Protein AF-A0A2T4S6Z0-F1 (afdb_monomer)

Mean predicted aligned error: 13.11 Å

Sequence (294 aa):
INARATKEEFNTSKKTLSNVISDLSINTTTGLTLSYDENGNLQSHTVGPDGIMLKGDRVNINVNKDFQVLAGNVNNKVGKDEIINRLNLSPEGLDINVNNLGIRGGDTTNYLSIKNQEILSRGTFTRTWGGVTDTPTATVGIKDGYILSRNQKTGYSLYMTEKGLSTMMSGGVGSEQAGALEFHYDLMNDNSRGVRLSSTYGVVFLHAENSRIYTRSRLTTNIETWEASVYIRPQVYSRPGVNEFSFYLKDNDNAKDTDGTLLFGEIYNEAGQAGSGIRFRKAGMPGQTEGEYE

Structure (mmCIF, N/CA/C/O backbone):
data_AF-A0A2T4S6Z0-F1
#
_entry.id   AF-A0A2T4S6Z0-F1
#
loop_
_atom_site.group_PDB
_atom_site.id
_atom_site.type_symbol
_atom_site.label_atom_id
_atom_site.label_alt_id
_atom_site.label_comp_id
_atom_site.label_asym_id
_atom_site.label_entity_id
_atom_site.label_seq_id
_atom_site.pdbx_PDB_ins_code
_atom_site.Cartn_x
_atom_site.Cartn_y
_atom_site.Cartn_z
_atom_site.occupancy
_atom_site.B_iso_or_equiv
_atom_site.auth_seq_id
_atom_site.auth_comp_id
_atom_site.auth_asym_id
_atom_site.auth_atom_id
_atom_site.pdbx_PDB_model_num
ATOM 1 N N . ILE A 1 1 ? -36.450 23.550 84.104 1.00 45.62 1 ILE A N 1
ATOM 2 C CA . ILE A 1 1 ? -37.592 22.741 83.616 1.00 45.62 1 ILE A CA 1
ATOM 3 C C . ILE A 1 1 ? -37.147 21.284 83.654 1.00 45.62 1 ILE A C 1
ATOM 5 O O . ILE A 1 1 ? -36.361 20.887 82.810 1.00 45.62 1 ILE A O 1
ATOM 9 N N . ASN A 1 2 ? -37.544 20.527 84.681 1.00 48.12 2 ASN A N 1
ATOM 10 C CA . ASN A 1 2 ? -37.337 19.076 84.728 1.00 48.12 2 ASN A CA 1
ATOM 11 C C . ASN A 1 2 ? -38.629 18.429 84.231 1.00 48.12 2 ASN A C 1
ATOM 13 O O . ASN A 1 2 ? -39.547 18.210 85.018 1.00 48.12 2 ASN A O 1
ATOM 17 N N . ALA A 1 3 ? -38.725 18.180 82.927 1.00 53.47 3 ALA A N 1
ATOM 18 C CA . ALA A 1 3 ? -39.791 17.342 82.397 1.00 53.47 3 ALA A CA 1
ATOM 19 C C . ALA A 1 3 ? -39.473 15.892 82.789 1.00 53.47 3 ALA A C 1
ATOM 21 O O . ALA A 1 3 ? -38.626 15.243 82.181 1.00 53.47 3 ALA A O 1
ATOM 22 N N . ARG A 1 4 ? -40.087 15.403 83.871 1.00 64.19 4 ARG A N 1
ATOM 23 C CA . ARG A 1 4 ? -40.063 13.980 84.218 1.00 64.19 4 ARG A CA 1
ATOM 24 C C . ARG A 1 4 ? -41.198 13.314 83.452 1.00 64.19 4 ARG A C 1
ATOM 26 O O . ARG A 1 4 ? -42.344 13.432 83.866 1.00 64.19 4 ARG A O 1
ATOM 33 N N . ALA A 1 5 ? -40.877 12.660 82.340 1.00 70.62 5 ALA A N 1
ATOM 34 C CA . ALA A 1 5 ? -41.819 11.755 81.694 1.00 70.62 5 ALA A CA 1
ATOM 35 C C . ALA A 1 5 ? -42.149 10.612 82.661 1.00 70.62 5 ALA A C 1
ATOM 37 O O . ALA A 1 5 ? -41.259 10.081 83.338 1.00 70.62 5 ALA A O 1
ATOM 38 N N . THR A 1 6 ? -43.419 10.232 82.740 1.00 81.50 6 THR A N 1
ATOM 39 C CA . THR A 1 6 ? -43.809 9.004 83.431 1.00 81.50 6 THR A CA 1
ATOM 40 C C . THR A 1 6 ? -43.205 7.799 82.703 1.00 81.50 6 THR A C 1
ATOM 42 O O . THR A 1 6 ? -42.919 7.841 81.503 1.00 81.50 6 THR A O 1
ATOM 45 N N . LYS A 1 7 ? -42.989 6.691 83.422 1.00 81.44 7 LYS A N 1
ATOM 46 C CA . LYS A 1 7 ? -42.476 5.443 82.825 1.00 81.44 7 LYS A CA 1
ATOM 47 C C . LYS A 1 7 ? -43.354 4.973 81.655 1.00 81.44 7 LYS A C 1
ATOM 49 O O . LYS A 1 7 ? -42.841 4.419 80.689 1.00 81.44 7 LYS A O 1
ATOM 54 N N . GLU A 1 8 ? -44.654 5.231 81.739 1.00 81.88 8 GLU A N 1
ATOM 55 C CA . GLU A 1 8 ? -45.643 4.913 80.712 1.00 81.88 8 GLU A CA 1
ATOM 56 C C . GLU A 1 8 ? -45.473 5.766 79.448 1.00 81.88 8 GLU A C 1
ATOM 58 O O . GLU A 1 8 ? -45.364 5.220 78.350 1.00 81.88 8 GLU A O 1
ATOM 63 N N . GLU A 1 9 ? -45.344 7.089 79.585 1.00 83.44 9 GLU A N 1
ATOM 64 C CA . GLU A 1 9 ? -45.072 7.996 78.457 1.00 83.44 9 GLU A CA 1
ATOM 65 C C . GLU A 1 9 ? -43.721 7.689 77.791 1.00 83.44 9 GLU A C 1
ATOM 67 O O . GLU A 1 9 ? -43.587 7.725 76.563 1.00 83.44 9 GLU A O 1
ATOM 72 N N . PHE A 1 10 ? -42.720 7.326 78.597 1.00 85.56 10 PHE A N 1
ATOM 73 C CA . PHE A 1 10 ? -41.401 6.926 78.116 1.00 85.56 10 PHE A CA 1
ATOM 74 C C . PHE A 1 10 ? -41.440 5.607 77.328 1.00 85.56 10 PHE A C 1
ATOM 76 O O . PHE A 1 10 ? -40.897 5.535 76.224 1.00 85.56 10 PHE A O 1
ATOM 83 N N . ASN A 1 11 ? -42.120 4.580 77.848 1.00 85.06 11 ASN A N 1
ATOM 84 C CA . ASN A 1 11 ? -42.280 3.295 77.162 1.00 85.06 11 ASN A CA 1
ATOM 85 C C . ASN A 1 11 ? -43.120 3.434 75.883 1.00 85.06 11 ASN A C 1
ATOM 87 O O . ASN A 1 11 ? -42.787 2.846 74.856 1.00 85.06 11 ASN A O 1
ATOM 91 N N . THR A 1 12 ? -44.159 4.270 75.911 1.00 87.25 12 THR A N 1
ATOM 92 C CA . THR A 1 12 ? -44.977 4.574 74.728 1.00 87.25 12 THR A CA 1
ATOM 93 C C . THR A 1 12 ? -44.130 5.222 73.632 1.00 87.25 12 THR A C 1
ATOM 95 O O . THR A 1 12 ? -44.161 4.787 72.483 1.00 87.25 12 THR A O 1
ATOM 98 N N . SER A 1 13 ? -43.290 6.198 73.990 1.00 88.88 13 SER A N 1
ATOM 99 C CA . SER A 1 13 ? -42.384 6.863 73.043 1.00 88.88 13 SER A CA 1
ATOM 100 C C . SER A 1 13 ? -41.354 5.900 72.438 1.00 88.88 13 SER A C 1
ATOM 102 O O . SER A 1 13 ? -41.105 5.934 71.231 1.00 88.88 13 SER A O 1
ATOM 104 N N . LYS A 1 14 ? -40.790 4.992 73.247 1.00 90.25 14 LYS A N 1
ATOM 105 C CA . LYS A 1 14 ? -39.881 3.933 72.774 1.00 90.25 14 LYS A CA 1
ATOM 106 C C . LYS A 1 14 ? -40.549 2.980 71.793 1.00 90.25 14 LYS A C 1
ATOM 108 O O . LYS A 1 14 ? -39.949 2.619 70.779 1.00 90.25 14 LYS A O 1
ATOM 113 N N . LYS A 1 15 ? -41.785 2.581 72.085 1.00 89.62 15 LYS A N 1
ATOM 114 C CA . LYS A 1 15 ? -42.571 1.701 71.222 1.00 89.62 15 LYS A CA 1
ATOM 115 C C . LYS A 1 15 ? -42.838 2.356 69.869 1.00 89.62 15 LYS A C 1
ATOM 117 O O . LYS A 1 15 ? -42.616 1.728 68.839 1.00 89.62 15 LYS A O 1
ATOM 122 N N . THR A 1 16 ? -43.202 3.638 69.865 1.00 90.88 16 THR A N 1
ATOM 123 C CA . THR A 1 16 ? -43.363 4.418 68.631 1.00 90.88 16 THR A CA 1
ATOM 124 C C . THR A 1 16 ? -42.074 4.454 67.811 1.00 90.88 16 THR A C 1
ATOM 126 O O . THR A 1 16 ? -42.102 4.137 66.626 1.00 90.88 16 THR A O 1
ATOM 129 N N . LEU A 1 17 ? -40.930 4.776 68.427 1.00 89.94 17 LEU A N 1
ATOM 130 C CA . LEU A 1 17 ? -39.640 4.806 67.728 1.00 89.94 17 LEU A CA 1
ATOM 131 C C . LEU A 1 17 ? -39.253 3.431 67.159 1.00 89.94 17 LEU A C 1
ATOM 133 O O . LEU A 1 17 ? -38.784 3.341 66.027 1.00 89.94 17 LEU A O 1
ATOM 137 N N . SER A 1 18 ? -39.485 2.364 67.922 1.00 91.81 18 SER A N 1
ATOM 138 C CA . SER A 1 18 ? -39.199 0.990 67.494 1.00 91.81 18 SER A CA 1
ATOM 139 C C . SER A 1 18 ? -40.038 0.583 66.287 1.00 91.81 18 SER A C 1
ATOM 141 O O . SER A 1 18 ? -39.508 -0.007 65.349 1.00 91.81 18 SER A O 1
ATOM 143 N N . ASN A 1 19 ? -41.318 0.966 66.268 1.00 89.19 19 ASN A N 1
ATOM 144 C CA . ASN A 1 19 ? -42.192 0.733 65.121 1.00 89.19 19 ASN A CA 1
ATOM 145 C C . ASN A 1 19 ? -41.688 1.473 63.876 1.00 89.19 19 ASN A C 1
ATOM 147 O O . ASN A 1 19 ? -41.557 0.853 62.828 1.00 89.19 19 ASN A O 1
ATOM 151 N N . VAL A 1 20 ? -41.310 2.753 63.996 1.00 90.06 20 VAL A N 1
ATOM 152 C CA . VAL A 1 20 ? -40.773 3.526 62.857 1.00 90.06 20 VAL A CA 1
ATOM 153 C C . VAL A 1 20 ? -39.490 2.900 62.300 1.00 90.06 20 VAL A C 1
ATOM 155 O O . VAL A 1 20 ? -39.319 2.814 61.086 1.00 90.06 20 VAL A O 1
ATOM 158 N N . ILE A 1 21 ? -38.582 2.449 63.169 1.00 88.25 21 ILE A N 1
ATOM 159 C CA . ILE A 1 21 ? -37.333 1.802 62.742 1.00 88.25 21 ILE A CA 1
ATOM 160 C C . ILE A 1 21 ? -37.617 0.445 62.085 1.00 88.25 21 ILE A C 1
ATOM 162 O O . ILE A 1 21 ? -36.996 0.115 61.073 1.00 88.25 21 ILE A O 1
ATOM 166 N N . SER A 1 22 ? -38.566 -0.321 62.624 1.00 86.62 22 SER A N 1
ATOM 167 C CA . SER A 1 22 ? -39.003 -1.590 62.039 1.00 86.62 22 SER A CA 1
ATOM 168 C C . SER A 1 22 ? -39.592 -1.380 60.642 1.00 86.62 22 SER A C 1
ATOM 170 O O . SER A 1 22 ? -39.162 -2.027 59.687 1.00 86.62 22 SER A O 1
ATOM 172 N N . ASP A 1 23 ? -40.485 -0.401 60.492 1.00 87.00 23 ASP A N 1
ATOM 173 C CA . ASP A 1 23 ? -41.086 -0.042 59.207 1.00 87.00 23 ASP A CA 1
ATOM 174 C C . ASP A 1 23 ? -40.024 0.405 58.201 1.00 87.00 23 ASP A C 1
ATOM 176 O O . ASP A 1 23 ? -40.047 -0.013 57.041 1.00 87.00 23 ASP A O 1
ATOM 180 N N . LEU A 1 24 ? -39.049 1.210 58.631 1.00 86.06 24 LEU A N 1
ATOM 181 C CA . LEU A 1 24 ? -37.934 1.613 57.780 1.00 86.06 24 LEU A CA 1
ATOM 182 C C . LEU A 1 24 ? -37.118 0.394 57.334 1.00 86.06 24 LEU A C 1
ATOM 184 O O . LEU A 1 24 ? -36.841 0.254 56.143 1.00 86.06 24 LEU A O 1
ATOM 188 N N . SER A 1 25 ? -36.771 -0.507 58.256 1.00 85.88 25 SER A N 1
ATOM 189 C CA . SER A 1 25 ? -36.001 -1.720 57.959 1.00 85.88 25 SER A CA 1
ATOM 190 C C . SER A 1 25 ? -36.735 -2.618 56.960 1.00 85.88 25 SER A C 1
ATOM 192 O O . SER A 1 25 ? -36.139 -3.062 55.981 1.00 85.88 25 SER A O 1
ATOM 194 N N . ILE A 1 26 ? -38.037 -2.845 57.155 1.00 84.06 26 ILE A N 1
ATOM 195 C CA . ILE A 1 26 ? -38.862 -3.714 56.301 1.00 84.06 26 ILE A CA 1
ATOM 196 C C . ILE A 1 26 ? -39.032 -3.123 54.893 1.00 84.06 26 ILE A C 1
ATOM 198 O O . ILE A 1 26 ? -38.927 -3.837 53.888 1.00 84.06 26 ILE A O 1
ATOM 202 N N . ASN A 1 27 ? -39.269 -1.812 54.810 1.00 84.81 27 ASN A N 1
ATOM 203 C CA . ASN A 1 27 ? -39.562 -1.145 53.543 1.00 84.81 27 ASN A CA 1
ATOM 204 C C . ASN A 1 27 ? -38.305 -0.823 52.729 1.00 84.81 27 ASN A C 1
ATOM 206 O O . ASN A 1 27 ? -38.353 -0.862 51.501 1.00 84.81 27 ASN A O 1
ATOM 210 N N . THR A 1 28 ? -37.176 -0.543 53.384 1.00 86.50 28 THR A N 1
ATOM 211 C CA . THR A 1 28 ? -35.932 -0.147 52.701 1.00 86.50 28 THR A CA 1
ATOM 212 C C . THR A 1 28 ? -34.907 -1.263 52.602 1.00 86.50 28 THR A C 1
ATOM 214 O O . THR A 1 28 ? -33.923 -1.098 51.886 1.00 86.50 28 THR A O 1
ATOM 217 N N . THR A 1 29 ? -35.109 -2.408 53.267 1.00 88.38 29 THR A N 1
ATOM 218 C CA . THR A 1 29 ? -34.141 -3.509 53.212 1.00 88.38 29 THR A CA 1
ATOM 219 C C . THR A 1 29 ? -34.767 -4.896 53.016 1.00 88.38 29 THR A C 1
ATOM 221 O O . THR A 1 29 ? -35.984 -5.092 53.031 1.00 88.38 29 THR A O 1
ATOM 224 N N . THR A 1 30 ? -33.934 -5.898 52.744 1.00 88.69 30 THR A N 1
ATOM 225 C CA . THR A 1 30 ? -34.238 -7.331 52.893 1.00 88.69 30 THR A CA 1
ATOM 226 C C . THR A 1 30 ? -33.051 -8.004 53.555 1.00 88.69 30 THR A C 1
ATOM 228 O O . THR A 1 30 ? -31.914 -7.631 53.286 1.00 88.69 30 THR A O 1
ATOM 231 N N . GLY A 1 31 ? -33.321 -8.971 54.430 1.00 88.50 31 GLY A N 1
ATOM 232 C CA . GLY A 1 31 ? -32.288 -9.685 55.177 1.00 88.50 31 GLY A CA 1
ATOM 233 C C . GLY A 1 31 ? -31.907 -9.046 56.514 1.00 88.50 31 GLY A C 1
ATOM 234 O O . GLY A 1 31 ? -31.212 -9.699 57.276 1.00 88.50 31 GLY A O 1
ATOM 235 N N . LEU A 1 32 ? -32.395 -7.847 56.863 1.00 93.12 32 LEU A N 1
ATOM 236 C CA . LEU A 1 32 ? -32.275 -7.283 58.216 1.00 93.12 32 LEU A CA 1
ATOM 237 C C . LEU A 1 32 ? -33.594 -7.441 58.984 1.00 93.12 32 LEU A C 1
ATOM 239 O O . LEU A 1 32 ? -34.632 -6.948 58.545 1.00 93.12 32 LEU A O 1
ATOM 243 N N . THR A 1 33 ? -33.554 -8.110 60.139 1.00 88.44 33 THR A N 1
ATOM 244 C CA . THR A 1 33 ? -34.701 -8.233 61.057 1.00 88.44 33 THR A CA 1
ATOM 245 C C . THR A 1 33 ? -34.329 -7.723 62.443 1.00 88.44 33 THR A C 1
ATOM 247 O O . THR A 1 33 ? -33.303 -8.119 62.995 1.00 88.44 33 THR A O 1
ATOM 250 N N . LEU A 1 34 ? -35.178 -6.864 63.010 1.00 92.06 34 LEU A N 1
ATOM 251 C CA . LEU A 1 34 ? -35.045 -6.288 64.349 1.00 92.06 34 LEU A CA 1
ATOM 252 C C . LEU A 1 34 ? -36.270 -6.698 65.175 1.00 92.06 34 LEU A C 1
ATOM 254 O O . LEU A 1 34 ? -37.397 -6.496 64.732 1.00 92.06 34 LEU A O 1
ATOM 258 N N . SER A 1 35 ? -36.062 -7.286 66.353 1.00 89.62 35 SER A N 1
ATOM 259 C CA . SER A 1 35 ? -37.152 -7.687 67.257 1.00 89.62 35 SER A CA 1
ATOM 260 C C . SER A 1 35 ? -37.148 -6.826 68.508 1.00 89.62 35 SER A C 1
ATOM 262 O O . SER A 1 35 ? -36.094 -6.628 69.111 1.00 89.62 35 SER A O 1
ATOM 264 N N . TYR A 1 36 ? -38.322 -6.361 68.928 1.00 90.19 36 TYR A N 1
ATOM 265 C CA . TYR A 1 36 ? -38.493 -5.489 70.089 1.00 90.19 36 TYR A CA 1
ATOM 266 C C . TYR A 1 36 ? -39.463 -6.111 71.099 1.00 90.19 36 TYR A C 1
ATOM 268 O O . TYR A 1 36 ? -40.372 -6.843 70.712 1.00 90.19 36 TYR A O 1
ATOM 276 N N . ASP A 1 37 ? -39.277 -5.825 72.389 1.00 89.50 37 ASP A N 1
ATOM 277 C CA . ASP A 1 37 ? -40.241 -6.200 73.427 1.00 89.50 37 ASP A CA 1
ATOM 278 C C . ASP A 1 37 ? -41.468 -5.270 73.455 1.00 89.50 37 ASP A C 1
ATOM 280 O O . ASP A 1 37 ? -41.551 -4.262 72.749 1.00 89.50 37 ASP A O 1
ATOM 284 N N . GLU A 1 38 ? -42.429 -5.592 74.320 1.00 85.75 38 GLU A N 1
ATOM 285 C CA . GLU A 1 38 ? -43.661 -4.818 74.521 1.00 85.75 38 GLU A CA 1
ATOM 286 C C . GLU A 1 38 ? -43.434 -3.357 74.957 1.00 85.75 38 GLU A C 1
ATOM 288 O O . GLU A 1 38 ? -44.311 -2.512 74.746 1.00 85.75 38 GLU A O 1
ATOM 293 N N . ASN A 1 39 ? -42.254 -3.058 75.513 1.00 86.56 39 ASN A N 1
ATOM 294 C CA . ASN A 1 39 ? -41.822 -1.742 75.980 1.00 86.56 39 ASN A CA 1
ATOM 295 C C . ASN A 1 39 ? -40.922 -1.013 74.955 1.00 86.56 39 ASN A C 1
ATOM 297 O O . ASN A 1 39 ? -40.416 0.073 75.253 1.00 86.56 39 ASN A O 1
ATOM 301 N N . GLY A 1 40 ? -40.716 -1.588 73.762 1.00 84.88 40 GLY A N 1
ATOM 302 C CA . GLY A 1 40 ? -39.907 -1.013 72.687 1.00 84.88 40 GLY A CA 1
ATOM 303 C C . GLY A 1 40 ? -38.392 -1.126 72.894 1.00 84.88 40 GLY A C 1
ATOM 304 O O . GLY A 1 40 ? -37.645 -0.320 72.346 1.00 84.88 40 GLY A O 1
ATOM 305 N N . ASN A 1 41 ? -37.900 -2.071 73.702 1.00 88.00 41 ASN A N 1
ATOM 306 C CA . ASN A 1 41 ? -36.460 -2.347 73.767 1.00 88.00 41 ASN A CA 1
ATOM 307 C C . ASN A 1 41 ? -36.079 -3.416 72.737 1.00 88.00 41 ASN A C 1
ATOM 309 O O . ASN A 1 41 ? -36.773 -4.423 72.609 1.00 88.00 41 ASN A O 1
ATOM 313 N N . LEU A 1 42 ? -34.964 -3.212 72.028 1.00 90.50 42 LEU A N 1
ATOM 314 C CA . LEU A 1 42 ? -34.429 -4.190 71.078 1.00 90.50 42 LEU A CA 1
ATOM 315 C C . LEU A 1 42 ? -34.009 -5.463 71.826 1.00 90.50 42 LEU A C 1
ATOM 317 O O . LEU A 1 42 ? -33.181 -5.410 72.732 1.00 90.50 42 LEU A O 1
ATOM 321 N N . GLN A 1 43 ? -34.568 -6.595 71.420 1.00 92.69 43 GLN A N 1
ATOM 322 C CA . GLN A 1 43 ? -34.289 -7.919 71.974 1.00 92.69 43 GLN A CA 1
ATOM 323 C C . GLN A 1 43 ? -33.262 -8.669 71.126 1.00 92.69 43 GLN A C 1
ATOM 325 O O . GLN A 1 43 ? -32.383 -9.347 71.653 1.00 92.69 43 GLN A O 1
ATOM 330 N N . SER A 1 44 ? -33.349 -8.535 69.803 1.00 92.06 44 SER A N 1
ATOM 331 C CA . SER A 1 44 ? -32.420 -9.183 68.884 1.00 92.06 44 SER A CA 1
ATOM 332 C C . SER A 1 44 ? -32.365 -8.472 67.537 1.00 92.06 44 SER A C 1
ATOM 334 O O . SER A 1 44 ? -33.298 -7.775 67.132 1.00 92.06 44 SER A O 1
ATOM 336 N N . HIS A 1 45 ? -31.255 -8.673 66.834 1.00 91.25 45 HIS A N 1
ATOM 337 C CA . HIS A 1 45 ? -31.118 -8.346 65.424 1.00 91.25 45 HIS A CA 1
ATOM 338 C C . HIS A 1 45 ? -30.520 -9.547 64.698 1.00 91.25 45 HIS A C 1
ATOM 340 O O . HIS A 1 45 ? -29.695 -10.269 65.257 1.00 91.25 45 HIS A O 1
ATOM 346 N N . THR A 1 46 ? -30.948 -9.770 63.462 1.00 90.75 46 THR A N 1
ATOM 347 C CA . THR A 1 46 ? -30.417 -10.835 62.609 1.00 90.75 46 THR A CA 1
ATOM 348 C C . THR A 1 46 ? -30.175 -10.312 61.204 1.00 90.75 46 THR A C 1
ATOM 350 O O . THR A 1 46 ? -30.968 -9.532 60.674 1.00 90.75 46 THR A O 1
ATOM 353 N N . VAL A 1 47 ? -29.056 -10.753 60.628 1.00 92.19 47 VAL A N 1
ATOM 354 C CA . VAL A 1 47 ? -28.743 -10.605 59.209 1.00 92.19 47 VAL A CA 1
ATOM 355 C C . VAL A 1 47 ? -28.922 -11.972 58.565 1.00 92.19 47 VAL A C 1
ATOM 357 O O . VAL A 1 47 ? -28.406 -12.970 59.068 1.00 92.19 47 VAL A O 1
ATOM 360 N N . GLY A 1 48 ? -29.699 -12.021 57.490 1.00 85.94 48 GLY A N 1
ATOM 361 C CA . GLY A 1 48 ? -29.935 -13.235 56.729 1.00 85.94 48 GLY A CA 1
ATOM 362 C C . GLY A 1 48 ? -28.652 -13.771 56.083 1.00 85.94 48 GLY A C 1
ATOM 363 O O . GLY A 1 48 ? -27.665 -13.044 55.954 1.00 85.94 48 GLY A O 1
ATOM 364 N N . PRO A 1 49 ? -28.663 -15.033 55.633 1.00 84.62 49 PRO A N 1
ATOM 365 C CA . PRO A 1 49 ? -27.499 -15.673 55.014 1.00 84.62 49 PRO A CA 1
ATOM 366 C C . PRO A 1 49 ? -27.006 -14.952 53.746 1.00 84.62 49 PRO A C 1
ATOM 368 O O . PRO A 1 49 ? -25.822 -15.024 53.433 1.00 84.62 49 PRO A O 1
ATOM 371 N N . ASP A 1 50 ? -27.888 -14.213 53.067 1.00 83.31 50 ASP A N 1
ATOM 372 C CA . ASP A 1 50 ? -27.583 -13.449 51.849 1.00 83.31 50 ASP A CA 1
ATOM 373 C C . ASP A 1 50 ? -27.173 -11.984 52.122 1.00 83.31 50 ASP A C 1
ATOM 375 O O . ASP A 1 50 ? -27.009 -11.194 51.192 1.00 83.31 50 ASP A O 1
ATOM 379 N N . GLY A 1 51 ? -27.015 -11.590 53.392 1.00 86.81 51 GLY A N 1
ATOM 380 C CA . GLY A 1 51 ? -26.672 -10.220 53.784 1.00 86.81 51 GLY A CA 1
ATOM 381 C C . GLY A 1 51 ? -27.866 -9.253 53.801 1.00 86.81 51 GLY A C 1
ATOM 382 O O . GLY A 1 51 ? -29.015 -9.662 53.963 1.00 86.81 51 GLY A O 1
ATOM 383 N N . ILE A 1 52 ? -27.586 -7.947 53.680 1.00 89.31 52 ILE A N 1
ATOM 384 C CA . ILE A 1 52 ? -28.598 -6.877 53.644 1.00 89.31 52 ILE A CA 1
ATOM 385 C C . ILE A 1 52 ? -28.714 -6.345 52.215 1.00 89.31 52 ILE A C 1
ATOM 387 O O . ILE A 1 52 ? -27.776 -5.754 51.683 1.00 89.31 52 ILE A O 1
ATOM 391 N N . MET A 1 53 ? -29.889 -6.497 51.611 1.00 86.44 53 MET A N 1
ATOM 392 C CA . MET A 1 53 ? -30.231 -5.859 50.341 1.00 86.44 53 MET A CA 1
ATOM 393 C C . MET A 1 53 ? -30.926 -4.527 50.614 1.00 86.44 53 MET A C 1
ATOM 395 O O . MET A 1 53 ? -31.900 -4.502 51.358 1.00 86.44 53 MET A O 1
ATOM 399 N N . LEU A 1 54 ? -30.461 -3.439 50.002 1.00 88.62 54 LEU A N 1
ATOM 400 C CA . LEU A 1 54 ? -31.108 -2.126 50.068 1.00 88.62 54 LEU A CA 1
ATOM 401 C C . LEU A 1 54 ? -32.118 -1.990 48.919 1.00 88.62 54 LEU A C 1
ATOM 403 O O . LEU A 1 54 ? -31.782 -2.245 47.763 1.00 88.62 54 LEU A O 1
ATOM 407 N N . LYS A 1 55 ? -33.351 -1.597 49.236 1.00 83.25 55 LYS A N 1
ATOM 408 C CA . LYS A 1 55 ? -34.434 -1.338 48.283 1.00 83.25 55 LYS A CA 1
ATOM 409 C C . LYS A 1 55 ? -34.534 0.158 48.016 1.00 83.25 55 LYS A C 1
ATOM 411 O O . LYS A 1 55 ? -34.685 0.949 48.945 1.00 83.25 55 LYS A O 1
ATOM 416 N N . GLY A 1 56 ? -34.511 0.532 46.745 1.00 78.81 56 GLY A N 1
ATOM 417 C CA . GLY A 1 56 ? -34.751 1.898 46.296 1.00 78.81 56 GLY A CA 1
ATOM 418 C C . GLY A 1 56 ? -34.275 2.100 44.863 1.00 78.81 56 GLY A C 1
ATOM 419 O O . GLY A 1 56 ? -33.408 1.370 44.391 1.00 78.81 56 GLY A O 1
ATOM 420 N N . ASP A 1 57 ? -34.824 3.107 44.186 1.00 77.31 57 ASP A N 1
ATOM 421 C CA . ASP A 1 57 ? -34.481 3.410 42.788 1.00 77.31 57 ASP A CA 1
ATOM 422 C C . ASP A 1 57 ? -33.034 3.903 42.632 1.00 77.31 57 ASP A C 1
ATOM 424 O O . ASP A 1 57 ? -32.426 3.763 41.572 1.00 77.31 57 ASP A O 1
ATOM 428 N N . ARG A 1 58 ? -32.470 4.504 43.689 1.00 73.50 58 ARG A N 1
ATOM 429 C CA . ARG A 1 58 ? -31.075 4.957 43.749 1.00 73.50 58 ARG A CA 1
ATOM 430 C C . ARG A 1 58 ? -30.513 4.759 45.151 1.00 73.50 58 ARG A C 1
ATOM 432 O O . ARG A 1 58 ? -31.100 5.223 46.124 1.00 73.50 58 ARG A O 1
ATOM 439 N N . VAL A 1 59 ? -29.333 4.152 45.237 1.00 81.00 59 VAL A N 1
ATOM 440 C CA . VAL A 1 59 ? -28.552 4.042 46.475 1.00 81.00 59 VAL A CA 1
ATOM 441 C C . VAL A 1 59 ? -27.245 4.803 46.274 1.00 81.00 59 VAL A C 1
ATOM 443 O O . VAL A 1 59 ? -26.437 4.435 45.426 1.00 81.00 59 VAL A O 1
ATOM 446 N N . ASN A 1 60 ? -27.039 5.884 47.029 1.00 78.19 60 ASN A N 1
ATOM 447 C CA . ASN A 1 60 ? -25.767 6.606 47.036 1.00 78.19 60 ASN A CA 1
ATOM 448 C C . ASN A 1 60 ? -24.865 6.032 48.134 1.00 78.19 60 ASN A C 1
ATOM 450 O O . ASN A 1 60 ? -25.193 6.129 49.315 1.00 78.19 60 ASN A O 1
ATOM 454 N N . ILE A 1 61 ? -23.741 5.440 47.740 1.00 81.06 61 ILE A N 1
ATOM 455 C CA . ILE A 1 61 ? -22.770 4.832 48.648 1.00 81.06 61 ILE A CA 1
ATOM 456 C C . ILE A 1 61 ? -21.500 5.688 48.612 1.00 81.06 61 ILE A C 1
ATOM 458 O O . ILE A 1 61 ? -20.728 5.622 47.659 1.00 81.06 61 ILE A O 1
ATOM 462 N N . ASN A 1 62 ? -21.291 6.505 49.646 1.00 78.94 62 ASN A N 1
ATOM 463 C CA . ASN A 1 62 ? -20.050 7.257 49.833 1.00 78.94 62 ASN A CA 1
ATOM 464 C C . ASN A 1 62 ? -19.145 6.502 50.808 1.00 78.94 62 ASN A C 1
ATOM 466 O O . ASN A 1 62 ? -19.552 6.223 51.936 1.00 78.94 62 ASN A O 1
ATOM 470 N N . VAL A 1 63 ? -17.942 6.146 50.368 1.00 79.69 63 VAL A N 1
ATOM 471 C CA . VAL A 1 63 ? -17.075 5.189 51.062 1.00 79.69 63 VAL A CA 1
ATOM 472 C C . VAL A 1 63 ? -15.635 5.676 51.155 1.00 79.69 63 VAL A C 1
ATOM 474 O O . VAL A 1 63 ? -15.195 6.522 50.380 1.00 79.69 63 VAL A O 1
ATOM 477 N N . ASN A 1 64 ? -14.896 5.142 52.126 1.00 78.31 64 ASN A N 1
ATOM 478 C CA . ASN A 1 64 ? -13.462 5.379 52.275 1.00 78.31 64 ASN A CA 1
ATOM 479 C C . ASN A 1 64 ? -12.643 4.364 51.448 1.00 78.31 64 ASN A C 1
ATOM 481 O O . ASN A 1 64 ? -13.200 3.498 50.774 1.00 78.31 64 ASN A O 1
ATOM 485 N N . LYS A 1 65 ? -11.307 4.470 51.496 1.00 74.25 65 LYS A N 1
ATOM 486 C CA . LYS A 1 65 ? -10.391 3.615 50.716 1.00 74.25 65 LYS A CA 1
ATOM 487 C C . LYS A 1 65 ? -10.479 2.119 51.044 1.00 74.25 65 LYS A C 1
ATOM 489 O O . LYS A 1 65 ? -10.034 1.318 50.232 1.00 74.25 65 LYS A O 1
ATOM 494 N N . ASP A 1 66 ? -11.054 1.754 52.186 1.00 75.69 66 ASP A N 1
ATOM 495 C CA . ASP A 1 66 ? -11.089 0.369 52.658 1.00 75.69 66 ASP A CA 1
ATOM 496 C C . ASP A 1 66 ? -12.363 -0.371 52.218 1.00 75.69 66 ASP A C 1
ATOM 498 O O . ASP A 1 66 ? -12.483 -1.581 52.410 1.00 75.69 66 ASP A O 1
ATOM 502 N N . PHE A 1 67 ? -13.328 0.328 51.611 1.00 77.88 67 PHE A N 1
ATOM 503 C CA . PHE A 1 67 ? -14.569 -0.286 51.152 1.00 77.88 67 PHE A CA 1
ATOM 504 C C . PHE A 1 67 ? -14.391 -0.970 49.797 1.00 77.88 67 PHE A C 1
ATOM 506 O O . PHE A 1 67 ? -14.242 -0.320 48.760 1.00 77.88 67 PHE A O 1
ATOM 513 N N . GLN A 1 68 ? -14.463 -2.297 49.801 1.00 69.50 68 GLN A N 1
ATOM 514 C CA . GLN A 1 68 ? -14.444 -3.098 48.583 1.00 69.50 68 GLN A CA 1
ATOM 515 C C . GLN A 1 68 ? -15.873 -3.459 48.174 1.00 69.50 68 GLN A C 1
ATOM 517 O O . GLN A 1 68 ? -16.590 -4.140 48.907 1.00 69.50 68 GLN A O 1
ATOM 522 N N . VAL A 1 69 ? -16.287 -3.019 46.984 1.00 76.12 69 VAL A N 1
ATOM 523 C CA . VAL A 1 69 ? -17.556 -3.441 46.379 1.00 76.12 69 VAL A CA 1
ATOM 524 C C . VAL A 1 69 ? -17.328 -4.754 45.642 1.00 76.12 69 VAL A C 1
ATOM 526 O O . VAL A 1 69 ? -16.766 -4.774 44.550 1.00 76.12 69 VAL A O 1
ATOM 529 N N . LEU A 1 70 ? -17.797 -5.854 46.224 1.00 68.19 70 LEU A N 1
ATOM 530 C CA . LEU A 1 70 ? -17.868 -7.149 45.553 1.00 68.19 70 LEU A CA 1
ATOM 531 C C . LEU A 1 70 ? -19.198 -7.224 44.798 1.00 68.19 70 LEU A C 1
ATOM 533 O O . LEU A 1 70 ? -20.220 -7.644 45.338 1.00 68.19 70 LEU A O 1
ATOM 537 N N . ALA A 1 71 ? -19.206 -6.762 43.550 1.00 66.94 71 ALA A N 1
ATOM 538 C CA . ALA A 1 71 ? -20.354 -6.961 42.678 1.00 66.94 71 ALA A CA 1
ATOM 539 C C . ALA A 1 71 ? -20.362 -8.420 42.188 1.00 66.94 71 ALA A C 1
ATOM 541 O O . ALA A 1 71 ? -19.380 -8.891 41.617 1.00 66.94 71 ALA A O 1
ATOM 542 N N . GLY A 1 72 ? -21.465 -9.141 42.416 1.00 65.50 72 GLY A N 1
ATOM 543 C CA . GLY A 1 72 ? -21.692 -10.452 41.798 1.00 65.50 72 GLY A CA 1
ATOM 544 C C . GLY A 1 72 ? -21.867 -10.347 40.276 1.00 65.50 72 GLY A C 1
ATOM 545 O O . GLY A 1 72 ? -21.525 -9.341 39.662 1.00 65.50 72 GLY A O 1
ATOM 546 N N . ASN A 1 73 ? -22.454 -11.366 39.640 1.00 57.91 73 ASN A N 1
ATOM 547 C CA . ASN A 1 73 ? -2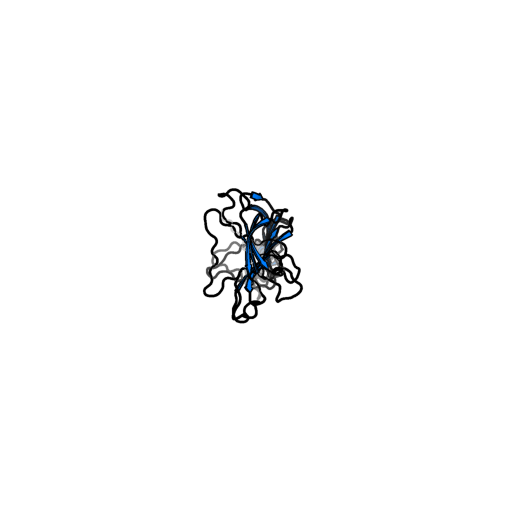2.747 -11.296 38.206 1.00 57.91 73 ASN A CA 1
ATOM 548 C C . ASN A 1 73 ? -23.685 -10.102 37.901 1.00 57.91 73 ASN A C 1
ATOM 550 O O . ASN A 1 73 ? -24.850 -10.087 38.312 1.00 57.91 73 ASN A O 1
ATOM 554 N N . VAL A 1 74 ? -23.151 -9.083 37.222 1.00 66.12 74 VAL A N 1
ATOM 555 C CA . VAL A 1 74 ? -23.840 -7.829 36.858 1.00 66.12 74 VAL A CA 1
ATOM 556 C C . VAL A 1 74 ? -24.492 -7.885 35.474 1.00 66.12 74 VAL A C 1
ATOM 558 O O . VAL A 1 74 ? -25.068 -6.892 35.025 1.00 66.12 74 VAL A O 1
ATOM 561 N N . ASN A 1 75 ? -24.439 -9.037 34.797 1.00 52.19 75 ASN A N 1
ATOM 562 C CA . ASN A 1 75 ? -25.050 -9.213 33.482 1.00 52.19 75 ASN A CA 1
ATOM 563 C C . ASN A 1 75 ? -26.536 -8.807 33.524 1.00 52.19 75 ASN A C 1
ATOM 565 O O . ASN A 1 75 ? -27.294 -9.285 34.368 1.00 52.19 75 ASN A O 1
ATOM 569 N N . ASN A 1 76 ? -26.944 -7.924 32.605 1.00 54.91 76 ASN A N 1
ATOM 570 C CA . ASN A 1 76 ? -28.309 -7.395 32.447 1.00 54.91 76 ASN A CA 1
ATOM 571 C C . ASN A 1 76 ? -28.847 -6.516 33.596 1.00 54.91 76 ASN A C 1
ATOM 573 O O . ASN A 1 76 ? -30.048 -6.255 33.632 1.00 54.91 76 ASN A O 1
ATOM 577 N N . LYS A 1 77 ? -27.997 -6.049 34.521 1.00 60.59 77 LYS A N 1
ATOM 578 C CA . LYS A 1 77 ? -28.408 -5.165 35.635 1.00 60.59 77 LYS A CA 1
ATOM 579 C C . LYS A 1 77 ? -28.057 -3.688 35.441 1.00 60.59 77 LYS A C 1
ATOM 581 O O . LYS A 1 77 ? -28.411 -2.879 36.289 1.00 60.59 77 LYS A O 1
ATOM 586 N N . VAL A 1 78 ? -27.358 -3.349 34.359 1.00 61.62 78 VAL A N 1
ATOM 587 C CA . VAL A 1 78 ? -26.944 -1.977 34.038 1.00 61.62 78 VAL A CA 1
ATOM 588 C C . VAL A 1 78 ? -27.385 -1.657 32.612 1.00 61.62 78 VAL A C 1
ATOM 590 O O . VAL A 1 78 ? -27.129 -2.440 31.693 1.00 61.62 78 VAL A O 1
ATOM 593 N N . GLY A 1 79 ? -28.085 -0.538 32.428 1.00 57.53 79 GLY A N 1
ATOM 594 C CA . GLY A 1 79 ? -28.543 -0.075 31.124 1.00 57.53 79 GLY A CA 1
ATOM 595 C C . GLY A 1 79 ? -27.386 0.373 30.227 1.00 57.53 79 GLY A C 1
ATOM 596 O O . GLY A 1 79 ? -26.360 0.863 30.695 1.00 57.53 79 GLY A O 1
ATOM 597 N N . LYS A 1 80 ? -27.562 0.254 28.905 1.00 58.34 80 LYS A N 1
ATOM 598 C CA . LYS A 1 80 ? -26.567 0.670 27.893 1.00 58.34 80 LYS A CA 1
ATOM 599 C C . LYS A 1 80 ? -26.132 2.144 28.004 1.00 58.34 80 LYS A C 1
ATOM 601 O O . LYS A 1 80 ? -25.032 2.476 27.580 1.00 58.34 80 LYS A O 1
ATOM 606 N N . ASP A 1 81 ? -26.985 2.992 28.578 1.00 60.47 81 ASP A N 1
ATOM 607 C CA . ASP A 1 81 ? -26.775 4.437 28.727 1.00 60.47 81 ASP A CA 1
ATOM 608 C C . ASP A 1 81 ? -26.255 4.817 30.134 1.00 60.47 81 ASP A C 1
ATOM 610 O O . ASP A 1 81 ? -25.981 5.982 30.406 1.00 60.47 81 ASP A O 1
ATOM 614 N N . GLU A 1 82 ? -26.101 3.839 31.037 1.00 59.09 82 GLU A N 1
ATOM 615 C CA . GLU A 1 82 ? -25.707 4.038 32.443 1.00 59.09 82 GLU A CA 1
ATOM 616 C C . GLU A 1 82 ? -24.217 3.734 32.696 1.00 59.09 82 GLU A C 1
ATOM 618 O O . GLU A 1 82 ? -23.690 4.016 33.774 1.00 59.09 82 GLU A O 1
ATOM 623 N N . ILE A 1 83 ? -23.510 3.187 31.699 1.00 61.81 83 ILE A N 1
ATOM 624 C CA . ILE A 1 83 ? -22.087 2.838 31.790 1.00 61.81 83 ILE A CA 1
ATOM 625 C C . ILE A 1 83 ? -21.224 3.987 31.250 1.00 61.81 83 ILE A C 1
ATOM 627 O O . ILE A 1 83 ? -21.016 4.117 30.045 1.00 61.81 83 ILE A O 1
ATOM 631 N N . ILE A 1 84 ? -20.628 4.780 32.146 1.00 56.19 84 ILE A N 1
ATOM 632 C CA . ILE A 1 84 ? -19.472 5.627 31.814 1.00 56.19 84 ILE A CA 1
ATOM 633 C C . ILE A 1 84 ? -18.211 4.776 32.018 1.00 56.19 84 ILE A C 1
ATOM 635 O O . ILE A 1 84 ? -17.658 4.726 33.116 1.00 56.19 84 ILE A O 1
ATOM 639 N N . ASN A 1 85 ? -17.757 4.072 30.977 1.00 58.91 85 ASN A N 1
ATOM 640 C CA . ASN A 1 85 ? -16.523 3.282 31.047 1.00 58.91 85 ASN A CA 1
ATOM 641 C C . ASN A 1 85 ? -15.306 4.207 31.225 1.00 58.91 85 ASN A C 1
ATOM 643 O O . ASN A 1 85 ? -14.809 4.800 30.269 1.00 58.91 85 ASN A O 1
ATOM 647 N N . ARG A 1 86 ? -14.805 4.320 32.458 1.00 54.94 86 ARG A N 1
ATOM 648 C CA . ARG A 1 86 ? -13.482 4.876 32.761 1.00 54.94 8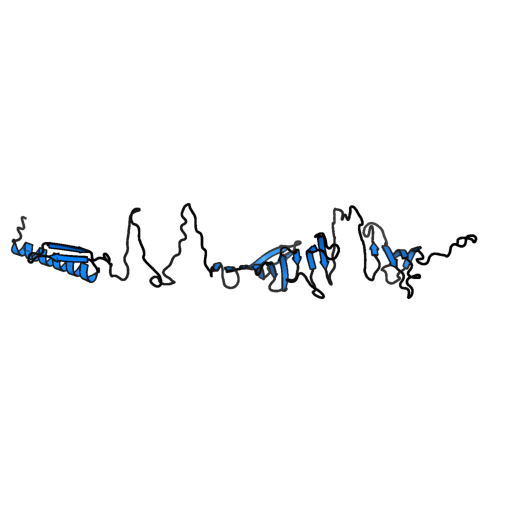6 ARG A CA 1
ATOM 649 C C . ARG A 1 86 ? -12.498 3.720 32.924 1.00 54.94 86 ARG A C 1
ATOM 651 O O . ARG A 1 86 ? -12.514 3.032 33.937 1.00 54.94 86 ARG A O 1
ATOM 658 N N . LEU A 1 87 ? -11.648 3.513 31.920 1.00 64.88 87 LEU A N 1
ATOM 659 C CA . LEU A 1 87 ? -10.554 2.541 31.957 1.00 64.88 87 LEU A CA 1
ATOM 660 C C . LEU A 1 87 ? -9.402 3.087 32.809 1.00 64.88 87 LEU A C 1
ATOM 662 O O . LEU A 1 87 ? -8.538 3.810 32.321 1.00 64.88 87 LEU A O 1
ATOM 666 N N . ASN A 1 88 ? -9.451 2.784 34.106 1.00 48.75 88 ASN A N 1
ATOM 667 C CA . ASN A 1 88 ? -8.431 3.149 35.084 1.00 48.75 88 ASN A CA 1
ATOM 668 C C . ASN A 1 88 ? -7.525 1.932 35.339 1.00 48.75 88 ASN A C 1
ATOM 670 O O . ASN A 1 88 ? -7.9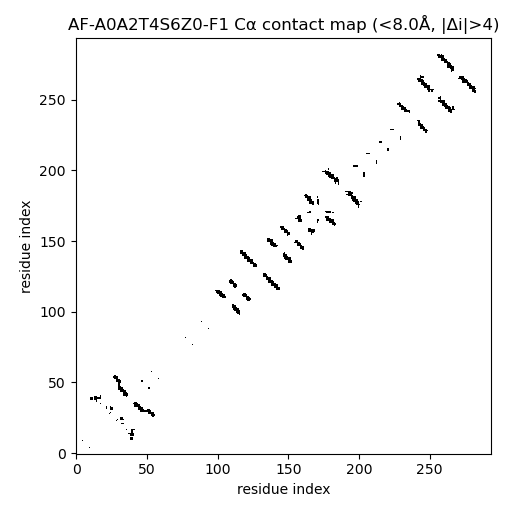90 0.926 35.870 1.00 48.75 88 ASN A O 1
ATOM 674 N N . LEU A 1 89 ? -6.268 2.004 34.895 1.00 61.31 89 LEU A N 1
ATOM 675 C CA . LEU A 1 89 ? -5.320 0.882 34.870 1.00 61.31 89 LEU A CA 1
ATOM 676 C C . LEU A 1 89 ? -4.588 0.716 36.217 1.00 61.31 89 LEU A C 1
ATOM 678 O O . LEU A 1 89 ? -4.293 1.707 36.885 1.00 61.31 89 LEU A O 1
ATOM 682 N N . SER A 1 90 ? -4.254 -0.525 36.589 1.00 51.91 90 SER A N 1
ATOM 683 C CA . SER A 1 90 ? -3.302 -0.839 37.670 1.00 51.91 90 SER A CA 1
ATOM 684 C C . SER A 1 90 ? -1.844 -0.798 37.152 1.00 51.91 90 SER A C 1
ATOM 686 O O . SER A 1 90 ? -1.649 -0.656 35.939 1.00 51.91 90 SER A O 1
ATOM 688 N N . PRO A 1 91 ? -0.802 -0.928 38.007 1.00 60.91 91 PRO A N 1
ATOM 689 C CA . PRO A 1 91 ? 0.592 -1.032 37.549 1.00 60.91 91 PRO A CA 1
ATOM 690 C C . PRO A 1 91 ? 0.848 -2.192 36.572 1.00 60.91 91 PRO A C 1
ATOM 692 O O . PRO A 1 91 ? 1.767 -2.120 35.761 1.00 60.91 91 PRO A O 1
ATOM 695 N N . GLU A 1 92 ? 0.034 -3.247 36.636 1.00 68.56 92 GLU A N 1
ATOM 696 C CA . GLU A 1 92 ? 0.143 -4.464 35.824 1.00 68.56 92 GLU A CA 1
ATOM 697 C C . GLU A 1 92 ? -0.570 -4.359 34.460 1.00 68.56 92 GLU A C 1
ATOM 699 O O . GLU A 1 92 ? -0.378 -5.216 33.600 1.00 68.56 92 GLU A O 1
ATOM 704 N N . GLY A 1 93 ? -1.349 -3.296 34.224 1.00 70.19 93 GLY A N 1
ATOM 705 C CA . GLY A 1 93 ? -1.987 -3.011 32.936 1.00 70.19 93 GLY A CA 1
ATOM 706 C C . GLY A 1 93 ? -3.320 -3.731 32.694 1.00 70.19 93 GLY A C 1
ATOM 707 O O . GLY A 1 93 ? -4.025 -4.122 33.620 1.00 70.19 93 GLY A O 1
ATOM 708 N N . LEU A 1 94 ? -3.707 -3.837 31.421 1.00 79.56 94 LEU A N 1
ATOM 709 C CA . LEU A 1 94 ? -4.961 -4.439 30.963 1.00 79.56 94 LEU A CA 1
ATOM 710 C C . LEU A 1 94 ? -4.697 -5.315 29.738 1.00 79.56 94 LEU A C 1
ATOM 712 O O . LEU A 1 94 ? -4.179 -4.821 28.738 1.00 79.56 94 LEU A O 1
ATOM 716 N N . ASP A 1 95 ? -5.134 -6.571 29.801 1.00 69.94 95 ASP A N 1
ATOM 717 C CA . ASP A 1 95 ? -5.192 -7.495 28.666 1.00 69.94 95 ASP A CA 1
ATOM 718 C C . ASP A 1 95 ? -6.663 -7.780 28.308 1.00 69.94 95 ASP A C 1
ATOM 720 O O . ASP A 1 95 ? -7.469 -8.118 29.179 1.00 69.94 95 ASP A O 1
ATOM 724 N N . ILE A 1 96 ? -7.033 -7.604 27.036 1.00 76.19 96 ILE A N 1
ATOM 725 C CA . ILE A 1 96 ? -8.390 -7.845 26.522 1.00 76.19 96 ILE A CA 1
ATOM 726 C C . ILE A 1 96 ? -8.306 -8.913 25.431 1.00 76.19 96 ILE A C 1
ATOM 728 O O . ILE A 1 96 ? -7.997 -8.614 24.278 1.00 76.19 96 ILE A O 1
ATOM 732 N N . ASN A 1 97 ? -8.674 -10.145 25.780 1.00 72.06 97 ASN A N 1
ATOM 733 C CA . ASN A 1 97 ? -8.832 -11.246 24.836 1.00 72.06 97 ASN A CA 1
ATOM 734 C C . ASN A 1 97 ? -10.322 -11.544 24.626 1.00 72.06 97 ASN A C 1
ATOM 736 O O . ASN A 1 97 ? -10.996 -12.081 25.507 1.00 72.06 97 ASN A O 1
ATOM 740 N N . VAL A 1 98 ? -10.854 -11.159 23.468 1.00 76.44 98 VAL A N 1
ATOM 741 C CA . VAL A 1 98 ? -12.268 -11.336 23.121 1.00 76.44 98 VAL A CA 1
ATOM 742 C C . VAL A 1 98 ? -12.415 -11.781 21.670 1.00 76.44 98 VAL A C 1
ATOM 744 O O . VAL A 1 98 ? -11.658 -11.361 20.800 1.00 76.44 98 VAL A O 1
ATOM 747 N N . ASN A 1 99 ? -13.454 -12.572 21.388 1.00 74.31 99 ASN A N 1
ATOM 748 C CA . ASN A 1 99 ? -13.754 -13.029 20.024 1.00 74.31 99 ASN A CA 1
ATOM 749 C C . ASN A 1 99 ? -14.168 -11.881 19.086 1.00 74.31 99 ASN A C 1
ATOM 751 O O . ASN A 1 99 ? -13.954 -11.965 17.883 1.00 74.31 99 ASN A O 1
ATOM 755 N N . ASN A 1 100 ? -14.781 -10.825 19.633 1.00 78.31 100 ASN A N 1
ATOM 756 C CA . ASN A 1 100 ? -15.233 -9.651 18.891 1.00 78.31 100 ASN A CA 1
ATOM 757 C C . ASN A 1 100 ? -14.845 -8.387 19.666 1.00 78.31 100 ASN A C 1
ATOM 759 O O . ASN A 1 100 ? -15.532 -8.008 20.614 1.00 78.31 100 ASN A O 1
ATOM 763 N N . LEU A 1 101 ? -13.767 -7.725 19.247 1.00 84.81 101 LEU A N 1
ATOM 764 C CA . LEU A 1 101 ? -13.419 -6.376 19.696 1.00 84.81 101 LEU A CA 1
ATOM 765 C C . LEU A 1 101 ? -13.665 -5.394 18.556 1.00 84.81 101 LEU A C 1
ATOM 767 O O . LEU A 1 101 ? -13.285 -5.655 17.416 1.00 84.81 101 LEU A O 1
ATOM 771 N N . GLY A 1 102 ? -14.288 -4.262 18.870 1.00 85.44 102 GLY A N 1
ATOM 772 C CA . GLY A 1 102 ? -14.467 -3.150 17.948 1.00 85.44 102 GLY A CA 1
ATOM 773 C C . GLY A 1 102 ? -14.152 -1.837 18.648 1.00 85.44 102 GLY A C 1
ATOM 774 O O . GLY A 1 102 ? -14.846 -1.473 19.592 1.00 85.44 102 GLY A O 1
ATOM 775 N N . ILE A 1 103 ? -13.140 -1.116 18.175 1.00 89.94 103 ILE A N 1
ATOM 776 C CA . ILE A 1 103 ? -12.872 0.265 18.578 1.00 89.94 103 ILE A CA 1
ATOM 777 C C . ILE A 1 103 ? -13.171 1.139 17.370 1.00 89.94 103 ILE A C 1
ATOM 779 O O . ILE A 1 103 ? -12.558 0.983 16.314 1.00 89.94 103 ILE A O 1
ATOM 783 N N . ARG A 1 104 ? -14.128 2.055 17.517 1.00 92.75 104 ARG A N 1
ATOM 784 C CA . ARG A 1 104 ? -14.480 3.022 16.480 1.00 92.75 104 ARG A CA 1
ATOM 785 C C . ARG A 1 104 ? -14.429 4.428 17.054 1.00 92.75 104 ARG A C 1
ATOM 787 O O . ARG A 1 104 ? -15.056 4.694 18.073 1.00 92.75 104 ARG A O 1
ATOM 794 N N . GLY A 1 105 ? -13.713 5.316 16.377 1.00 92.69 105 GLY A N 1
ATOM 795 C CA . GLY A 1 105 ? -13.674 6.742 16.695 1.00 92.69 105 GLY A CA 1
ATOM 796 C C . GLY A 1 105 ? -13.946 7.572 15.447 1.00 92.69 105 GLY A C 1
ATOM 797 O O . GLY A 1 105 ? -13.487 7.203 14.369 1.00 92.69 105 GLY A O 1
ATOM 798 N N . GLY A 1 106 ? -14.682 8.673 15.595 1.00 94.38 106 GLY A N 1
ATOM 799 C CA . GLY A 1 106 ? -15.097 9.544 14.491 1.00 94.38 106 GLY A CA 1
ATOM 800 C C . GLY A 1 106 ? -16.568 9.376 14.104 1.00 94.38 106 GLY A C 1
ATOM 801 O O . GLY A 1 106 ? -17.372 8.868 14.886 1.00 94.38 106 GLY A O 1
ATOM 802 N N . ASP A 1 107 ? -16.917 9.821 12.899 1.00 93.94 107 ASP A N 1
ATOM 803 C CA . ASP A 1 107 ? -18.284 9.836 12.374 1.00 93.94 107 ASP A CA 1
ATOM 804 C C . ASP A 1 107 ? -18.521 8.733 11.312 1.00 93.94 107 ASP A C 1
ATOM 806 O O . ASP A 1 107 ? -17.828 7.710 11.252 1.00 93.94 107 ASP A O 1
ATOM 810 N N . THR A 1 108 ? -19.575 8.857 10.505 1.00 90.94 108 THR A N 1
ATOM 811 C CA . THR A 1 108 ? -19.907 7.884 9.449 1.00 90.94 108 THR A CA 1
ATOM 812 C C . THR A 1 108 ? -18.970 7.958 8.239 1.00 90.94 108 THR A C 1
ATOM 814 O O . THR A 1 108 ? -18.831 6.974 7.514 1.00 90.94 108 THR A O 1
ATOM 817 N N . THR A 1 109 ? -18.302 9.093 8.040 1.00 90.25 109 THR A N 1
ATOM 818 C CA . THR A 1 109 ? -17.464 9.424 6.881 1.00 90.25 109 THR A CA 1
ATOM 819 C C . THR A 1 109 ? -15.976 9.412 7.227 1.00 90.25 109 THR A C 1
ATOM 821 O O . THR A 1 109 ? -15.185 8.828 6.486 1.00 90.25 109 THR A O 1
ATOM 824 N N . ASN A 1 110 ? -15.604 10.015 8.357 1.00 95.94 110 ASN A N 1
ATOM 825 C CA . ASN A 1 110 ? -14.240 10.129 8.858 1.00 95.94 110 ASN A CA 1
ATOM 826 C C . ASN A 1 110 ? -14.111 9.319 10.145 1.00 95.94 110 ASN A C 1
ATOM 828 O O . ASN A 1 110 ? -14.624 9.722 11.188 1.00 95.94 110 ASN A O 1
ATOM 832 N N . TYR A 1 111 ? -13.451 8.168 10.077 1.00 96.44 111 TYR A N 1
ATOM 833 C CA . TYR A 1 111 ? -13.337 7.272 11.214 1.00 96.44 111 TYR A CA 1
ATOM 834 C C . TYR A 1 111 ? -12.068 6.429 11.216 1.00 96.44 111 TYR A C 1
ATOM 836 O O . TYR A 1 111 ? -11.547 6.038 10.172 1.00 96.44 111 TYR A O 1
ATOM 844 N N . LEU A 1 112 ? -11.650 6.065 12.425 1.00 97.00 112 LEU A N 1
ATOM 845 C CA . LEU A 1 112 ? -10.773 4.933 12.696 1.00 97.00 112 LEU A CA 1
ATOM 846 C C . LEU A 1 112 ? -11.632 3.740 13.130 1.00 97.00 112 LEU A C 1
ATOM 848 O O . LEU A 1 112 ? -12.545 3.898 13.941 1.00 97.00 112 LEU A O 1
ATOM 852 N N . SER A 1 113 ? -11.343 2.557 12.596 1.00 96.31 113 SER A N 1
ATOM 853 C CA . SER A 1 113 ? -11.980 1.290 12.955 1.00 96.31 113 SER A CA 1
ATOM 854 C C . SER A 1 113 ? -10.909 0.238 13.218 1.00 96.31 113 SER A C 1
ATOM 856 O O . SER A 1 113 ? -10.133 -0.070 12.321 1.00 96.31 113 SER A O 1
ATOM 858 N N . ILE A 1 114 ? -10.881 -0.318 14.426 1.00 94.12 114 ILE A N 1
ATOM 859 C CA . ILE A 1 114 ? -10.090 -1.498 14.788 1.00 94.12 114 ILE A CA 1
ATOM 860 C C . ILE A 1 114 ? -11.090 -2.599 15.088 1.00 94.12 114 ILE A C 1
ATOM 862 O O . ILE A 1 114 ? -11.833 -2.499 16.066 1.00 94.12 114 ILE A O 1
ATOM 866 N N . LYS A 1 115 ? -11.157 -3.612 14.231 1.00 91.31 115 LYS A N 1
ATOM 867 C CA . LYS A 1 115 ? -12.107 -4.708 14.394 1.00 91.31 115 LYS A CA 1
ATOM 868 C C . LYS A 1 115 ? -11.545 -5.985 13.801 1.00 91.31 115 LYS A C 1
ATOM 870 O O . LYS A 1 115 ? -11.179 -6.007 12.635 1.00 91.31 115 LYS A O 1
ATOM 875 N N . ASN A 1 116 ? -11.569 -7.074 14.562 1.00 86.75 116 ASN A N 1
ATOM 876 C CA . ASN A 1 116 ? -11.155 -8.395 14.086 1.00 86.75 116 ASN A CA 1
ATOM 877 C C . ASN A 1 116 ? -9.754 -8.364 13.431 1.00 86.75 116 ASN A C 1
ATOM 879 O O . ASN A 1 116 ? -8.759 -8.190 14.123 1.00 86.75 116 ASN A O 1
ATOM 883 N N . GLN A 1 117 ? -9.688 -8.513 12.104 1.00 88.12 117 GLN A N 1
ATOM 884 C CA . GLN A 1 117 ? -8.459 -8.579 11.302 1.00 88.12 117 GLN A CA 1
ATOM 885 C C . GLN A 1 117 ? -8.163 -7.264 10.554 1.00 88.12 117 GLN A C 1
ATOM 887 O O . GLN A 1 117 ? -7.399 -7.261 9.589 1.00 88.12 117 GLN A O 1
ATOM 892 N N . GLU A 1 118 ? -8.793 -6.153 10.948 1.00 93.94 118 GLU A N 1
ATOM 893 C CA . GLU A 1 118 ? -8.620 -4.860 10.288 1.00 93.94 118 GLU A CA 1
ATOM 894 C C . GLU A 1 118 ? -8.346 -3.702 11.259 1.00 93.94 118 GLU A C 1
ATOM 896 O O . GLU A 1 118 ? -8.936 -3.590 12.336 1.00 93.94 118 GLU A O 1
ATOM 901 N N . ILE A 1 119 ? -7.458 -2.807 10.822 1.00 96.31 119 ILE A N 1
ATOM 902 C CA . ILE A 1 119 ? -7.201 -1.487 11.402 1.00 96.31 119 ILE A CA 1
ATOM 903 C C . ILE A 1 119 ? -7.298 -0.493 10.249 1.00 96.31 119 ILE A C 1
ATOM 905 O O . ILE A 1 119 ? -6.388 -0.414 9.430 1.00 96.31 119 ILE A O 1
ATOM 909 N N . LEU A 1 120 ? -8.396 0.251 10.153 1.00 96.81 120 LEU A N 1
ATOM 910 C CA . LEU A 1 120 ? -8.698 1.113 9.011 1.00 96.81 120 LEU A CA 1
ATOM 911 C C . LEU A 1 120 ? -8.974 2.546 9.438 1.00 96.81 120 LEU A C 1
ATOM 913 O O . LEU A 1 120 ? -9.897 2.806 10.208 1.00 96.81 120 LEU A O 1
ATOM 917 N N . SER A 1 121 ? -8.231 3.478 8.851 1.00 97.06 121 SER A N 1
ATOM 918 C CA . SER A 1 121 ? -8.559 4.898 8.832 1.00 97.06 121 SER A CA 1
ATOM 919 C C . SER A 1 121 ? -9.232 5.235 7.504 1.00 97.06 121 SER A C 1
ATOM 921 O O . SER A 1 121 ? -8.668 5.016 6.429 1.00 97.06 121 SER A O 1
ATOM 923 N N . ARG A 1 122 ? -10.460 5.746 7.558 1.00 96.44 122 ARG A N 1
ATOM 924 C CA . ARG A 1 122 ? -11.214 6.208 6.391 1.00 96.44 122 ARG A CA 1
ATOM 925 C C . ARG A 1 122 ? -11.602 7.657 6.596 1.00 96.44 122 ARG A C 1
ATOM 927 O O . ARG A 1 122 ? -12.040 8.021 7.678 1.00 96.44 122 ARG A O 1
ATOM 934 N N . GLY A 1 123 ? -11.479 8.463 5.553 1.00 96.44 123 GLY A N 1
ATOM 935 C CA . GLY A 1 123 ? -11.886 9.857 5.614 1.00 96.44 123 GLY A CA 1
ATOM 936 C C . GLY A 1 123 ? -11.300 10.680 4.488 1.00 96.44 123 GLY A C 1
ATOM 937 O O . GLY A 1 123 ? -10.797 10.145 3.496 1.00 96.44 123 GLY A O 1
ATOM 938 N N . THR A 1 124 ? -11.382 11.989 4.660 1.00 95.56 124 THR A N 1
ATOM 939 C CA . THR A 1 124 ? -10.784 12.977 3.770 1.00 95.56 124 THR A CA 1
ATOM 940 C C . THR A 1 124 ? -9.438 13.417 4.332 1.00 95.56 124 THR A C 1
ATOM 942 O O . THR A 1 124 ? -9.360 13.898 5.460 1.00 95.56 124 THR A O 1
ATOM 945 N N . PHE A 1 125 ? -8.377 13.260 3.545 1.00 93.06 125 PHE A N 1
ATOM 946 C CA . PHE A 1 125 ? -7.013 13.579 3.962 1.00 93.06 125 PHE A CA 1
ATOM 947 C C . PHE A 1 125 ? -6.448 14.653 3.048 1.00 93.06 125 PHE A C 1
ATOM 949 O O . PHE A 1 125 ? -6.449 14.461 1.839 1.00 93.06 125 PHE A O 1
ATOM 956 N N . THR A 1 126 ? -5.936 15.749 3.602 1.00 94.75 126 THR A N 1
ATOM 957 C CA . THR A 1 126 ? -5.159 16.722 2.823 1.00 94.75 126 THR A CA 1
ATOM 958 C C . THR A 1 126 ? -3.694 16.326 2.855 1.00 94.75 126 THR A C 1
ATOM 960 O O . THR A 1 126 ? -3.129 16.122 3.930 1.00 94.75 126 THR A O 1
ATOM 963 N N . ARG A 1 127 ? -3.077 16.207 1.683 1.00 93.31 127 ARG A N 1
ATOM 964 C CA . ARG A 1 127 ? -1.672 15.818 1.538 1.00 93.31 127 ARG A CA 1
ATOM 965 C C . ARG A 1 127 ? -1.038 16.534 0.350 1.00 93.31 127 ARG A C 1
ATOM 967 O O . ARG A 1 127 ? -1.737 17.007 -0.539 1.00 93.31 127 ARG A O 1
ATOM 974 N N . THR A 1 128 ? 0.289 16.573 0.330 1.00 94.75 128 THR A N 1
ATOM 975 C CA . THR A 1 128 ? 1.071 17.143 -0.772 1.00 94.75 128 THR A CA 1
ATOM 976 C C . THR A 1 128 ? 2.020 16.084 -1.311 1.00 94.75 128 THR A C 1
ATOM 978 O O . THR A 1 128 ? 2.765 15.473 -0.546 1.00 94.75 128 THR A O 1
ATOM 981 N N . TRP A 1 129 ? 2.007 15.866 -2.625 1.00 91.12 129 TRP A N 1
ATOM 982 C CA . TRP A 1 129 ? 2.903 14.942 -3.317 1.00 91.12 129 TRP A CA 1
ATOM 983 C C . TRP A 1 129 ? 3.444 15.586 -4.593 1.00 91.12 129 TRP A C 1
ATOM 985 O O . TRP A 1 129 ? 2.677 16.127 -5.385 1.00 91.12 129 TRP A O 1
ATOM 995 N N . GLY A 1 130 ? 4.766 15.551 -4.793 1.00 89.69 130 GLY A N 1
ATOM 996 C CA . GLY A 1 130 ? 5.401 16.151 -5.975 1.00 89.69 130 GLY A CA 1
ATOM 997 C C . GLY A 1 130 ? 5.101 17.647 -6.148 1.00 89.69 130 GLY A C 1
ATOM 998 O O . GLY A 1 130 ? 4.970 18.119 -7.269 1.00 89.69 130 GLY A O 1
ATOM 999 N N . GLY A 1 131 ? 4.912 18.378 -5.042 1.00 94.19 131 GLY A N 1
ATOM 1000 C CA . GLY A 1 131 ? 4.528 19.796 -5.055 1.00 94.19 131 GLY A CA 1
ATOM 1001 C C . GLY A 1 131 ? 3.037 20.072 -5.293 1.00 94.19 131 GLY A C 1
ATOM 1002 O O . GLY A 1 131 ? 2.626 21.225 -5.216 1.00 94.19 131 GLY A O 1
ATOM 1003 N N . VAL A 1 132 ? 2.212 19.046 -5.529 1.00 95.31 132 VAL A N 1
ATOM 1004 C CA . VAL A 1 132 ? 0.761 19.186 -5.717 1.00 95.31 132 VAL A CA 1
ATOM 1005 C C . VAL A 1 132 ? 0.034 18.809 -4.433 1.00 95.31 132 VAL A C 1
ATOM 1007 O O . VAL A 1 132 ? 0.217 17.709 -3.913 1.00 95.31 132 VAL A O 1
ATOM 1010 N N . THR A 1 133 ? -0.799 19.716 -3.925 1.00 96.00 133 THR A N 1
ATOM 1011 C CA . THR A 1 133 ? -1.661 19.464 -2.762 1.00 96.00 133 THR A CA 1
ATOM 1012 C C . THR A 1 133 ? -3.034 18.989 -3.218 1.00 96.00 133 THR A C 1
ATOM 1014 O O . THR A 1 133 ? -3.685 19.661 -4.017 1.00 96.00 133 THR A O 1
ATOM 1017 N N . ASP A 1 134 ? -3.485 17.852 -2.692 1.00 93.88 134 ASP A N 1
ATOM 1018 C CA . ASP A 1 134 ? -4.807 17.283 -2.938 1.00 93.88 134 ASP A CA 1
ATOM 1019 C C . ASP A 1 134 ? -5.521 16.906 -1.629 1.00 93.88 134 ASP A C 1
ATOM 1021 O O . ASP A 1 134 ? -4.917 16.801 -0.559 1.00 93.88 134 ASP A O 1
ATOM 1025 N N . THR A 1 135 ? -6.842 16.729 -1.717 1.00 95.69 135 THR A N 1
ATOM 1026 C CA . THR A 1 135 ? -7.698 16.377 -0.573 1.00 95.69 135 THR A CA 1
ATOM 1027 C C . THR A 1 135 ? -8.598 15.179 -0.910 1.00 95.69 135 THR A C 1
ATOM 1029 O O . THR A 1 135 ? -9.816 15.324 -1.048 1.00 95.69 135 THR A O 1
ATOM 1032 N N . PRO A 1 136 ? -8.030 13.981 -1.147 1.00 93.38 136 PRO A N 1
ATOM 1033 C CA . PRO A 1 136 ? -8.806 12.803 -1.506 1.00 93.38 136 PRO A CA 1
ATOM 1034 C C . PRO A 1 136 ? -9.580 12.224 -0.322 1.00 93.38 136 PRO A C 1
ATOM 1036 O O . PRO A 1 136 ? -9.121 12.221 0.822 1.00 93.38 136 PRO A O 1
ATOM 1039 N N . THR A 1 137 ? -10.715 11.598 -0.631 1.00 95.31 137 THR A N 1
ATOM 1040 C CA . THR A 1 137 ? -11.298 10.587 0.251 1.00 95.31 137 THR A CA 1
ATOM 1041 C C . THR A 1 137 ? -10.528 9.285 0.068 1.00 95.31 137 THR A C 1
ATOM 1043 O O . THR A 1 137 ? -10.447 8.758 -1.046 1.00 95.31 137 THR A O 1
ATOM 1046 N N . ALA A 1 138 ? -9.961 8.755 1.146 1.00 95.56 138 ALA A N 1
ATOM 1047 C CA . ALA A 1 138 ? -9.138 7.557 1.101 1.00 95.56 138 ALA A CA 1
ATOM 1048 C C . ALA A 1 138 ? -9.474 6.565 2.219 1.00 95.56 138 ALA A C 1
ATOM 1050 O O . ALA A 1 138 ? -10.162 6.876 3.193 1.00 95.56 138 ALA A O 1
ATOM 1051 N N . THR A 1 139 ? -8.979 5.344 2.055 1.00 96.25 139 THR A N 1
ATOM 1052 C CA . THR A 1 139 ? -8.876 4.343 3.117 1.00 96.25 139 THR A CA 1
ATOM 1053 C C . THR A 1 139 ? -7.421 3.937 3.234 1.00 96.25 139 THR A C 1
ATOM 1055 O O . THR A 1 139 ? -6.809 3.587 2.228 1.00 96.25 139 THR A O 1
ATOM 1058 N N . VAL A 1 140 ? -6.877 4.003 4.443 1.00 96.44 140 VAL A N 1
ATOM 1059 C CA . VAL A 1 140 ? -5.490 3.655 4.751 1.00 96.44 140 VAL A CA 1
ATOM 1060 C C . VAL A 1 140 ? -5.486 2.750 5.970 1.00 96.44 140 VAL A C 1
ATOM 1062 O O . VAL A 1 140 ? -6.180 3.035 6.946 1.00 96.44 140 VAL A O 1
ATOM 1065 N N . GLY A 1 141 ? -4.725 1.663 5.932 1.00 97.12 141 GLY A N 1
ATOM 1066 C CA . GLY A 1 141 ? -4.645 0.772 7.080 1.00 97.12 141 GLY A CA 1
ATOM 1067 C C . GLY A 1 141 ? -4.188 -0.634 6.747 1.00 97.12 141 GLY A C 1
ATOM 1068 O O . GLY A 1 141 ? -3.512 -0.854 5.746 1.00 97.12 141 GLY A O 1
ATOM 1069 N N . ILE A 1 142 ? -4.572 -1.567 7.611 1.00 96.81 142 ILE A N 1
ATOM 1070 C CA . ILE A 1 142 ? -4.253 -2.987 7.520 1.00 96.81 142 ILE A CA 1
ATOM 1071 C C . ILE A 1 142 ? -5.558 -3.760 7.391 1.00 96.81 142 ILE A C 1
ATOM 1073 O O . ILE A 1 142 ? -6.475 -3.545 8.188 1.00 96.81 142 ILE A O 1
ATOM 1077 N N . LYS A 1 143 ? -5.652 -4.638 6.394 1.00 93.94 143 LYS A N 1
ATOM 1078 C CA . LYS A 1 143 ? -6.818 -5.495 6.174 1.00 93.94 143 LYS A CA 1
ATOM 1079 C C . LYS A 1 143 ? -6.445 -6.717 5.344 1.00 93.94 143 LYS A C 1
ATOM 1081 O O . LYS A 1 143 ? -5.697 -6.582 4.383 1.00 93.94 143 LYS A O 1
ATOM 1086 N N . ASP A 1 144 ? -6.999 -7.879 5.691 1.00 90.75 144 ASP A N 1
ATOM 1087 C CA . ASP A 1 144 ? -6.860 -9.133 4.932 1.00 90.75 144 ASP A CA 1
ATOM 1088 C C . ASP A 1 144 ? -5.386 -9.520 4.661 1.00 90.75 144 ASP A C 1
ATOM 1090 O O . ASP A 1 144 ? -5.063 -10.095 3.629 1.00 90.75 144 ASP A O 1
ATOM 1094 N N . GLY A 1 145 ? -4.475 -9.165 5.579 1.00 92.06 145 GLY A N 1
ATOM 1095 C CA . GLY A 1 145 ? -3.028 -9.394 5.439 1.00 92.06 145 GLY A CA 1
ATOM 1096 C C . GLY A 1 145 ? -2.267 -8.329 4.635 1.00 92.06 145 GLY A C 1
ATOM 1097 O O . GLY A 1 145 ? -1.047 -8.407 4.529 1.00 92.06 145 GLY A O 1
ATOM 1098 N N . TYR A 1 146 ? -2.953 -7.310 4.117 1.00 94.56 146 TYR A N 1
ATOM 1099 C CA . TYR A 1 146 ? -2.354 -6.210 3.364 1.00 94.56 146 TYR A CA 1
ATOM 1100 C C . TYR A 1 146 ? -2.208 -4.961 4.223 1.00 94.56 146 TYR A C 1
ATOM 1102 O O . TYR A 1 146 ? -3.135 -4.584 4.939 1.00 94.56 146 TYR A O 1
ATOM 1110 N N . ILE A 1 147 ? -1.097 -4.246 4.054 1.00 97.00 147 ILE A N 1
ATOM 1111 C CA . ILE A 1 147 ? -1.057 -2.807 4.334 1.00 97.00 147 ILE A CA 1
ATOM 1112 C C . ILE A 1 147 ? -1.508 -2.103 3.054 1.00 97.00 147 ILE A C 1
ATOM 1114 O O . ILE A 1 147 ? -0.991 -2.396 1.976 1.00 97.00 147 ILE A O 1
ATOM 1118 N N . LEU A 1 148 ? -2.482 -1.200 3.145 1.00 95.69 148 LEU A N 1
ATOM 1119 C CA . LEU A 1 148 ? -3.101 -0.595 1.970 1.00 95.69 148 LEU A CA 1
ATOM 1120 C C . LEU A 1 148 ? -3.338 0.907 2.104 1.00 95.69 148 LEU A C 1
ATOM 1122 O O . LEU A 1 148 ? -3.569 1.437 3.191 1.00 95.69 148 LEU A O 1
ATOM 1126 N N . SER A 1 149 ? -3.346 1.572 0.952 1.00 95.50 149 SER A N 1
ATOM 1127 C CA . SER A 1 149 ? -3.813 2.942 0.760 1.00 95.50 149 SER A CA 1
ATOM 1128 C C . SER A 1 149 ? -4.634 3.007 -0.521 1.00 95.50 149 SER A C 1
ATOM 1130 O O . SER A 1 149 ? -4.138 2.670 -1.592 1.00 95.50 149 SER A O 1
ATOM 1132 N N . ARG A 1 150 ? -5.899 3.417 -0.425 1.00 94.25 150 ARG A N 1
ATOM 1133 C CA . ARG A 1 150 ? -6.843 3.433 -1.548 1.00 94.25 150 ARG A CA 1
ATOM 1134 C C . ARG A 1 150 ? -7.582 4.755 -1.633 1.00 94.25 150 ARG A C 1
ATOM 1136 O O . ARG A 1 150 ? -8.324 5.112 -0.718 1.00 94.25 150 ARG A O 1
ATOM 1143 N N . ASN A 1 151 ? -7.439 5.440 -2.761 1.00 93.62 151 ASN A N 1
ATOM 1144 C CA . ASN A 1 151 ? -8.254 6.591 -3.123 1.00 93.62 151 ASN A CA 1
ATOM 1145 C C . ASN A 1 151 ? -9.642 6.111 -3.575 1.00 93.62 151 ASN A C 1
ATOM 1147 O O . ASN A 1 151 ? -9.770 5.308 -4.499 1.00 93.62 151 ASN A O 1
ATOM 1151 N N . GLN A 1 152 ? -10.690 6.607 -2.923 1.00 91.69 152 GLN A N 1
ATOM 1152 C CA . GLN A 1 152 ? -12.064 6.165 -3.165 1.00 91.69 152 GLN A CA 1
ATOM 1153 C C . GLN A 1 152 ? -12.652 6.724 -4.465 1.00 91.69 152 GLN A C 1
ATOM 1155 O O . GLN A 1 152 ? -13.577 6.133 -5.012 1.00 91.69 152 GLN A O 1
ATOM 1160 N N . LYS A 1 153 ? -12.121 7.846 -4.968 1.00 89.19 153 LYS A N 1
ATOM 1161 C CA . LYS A 1 153 ? -12.606 8.510 -6.183 1.00 89.19 153 LYS A CA 1
ATOM 1162 C C . LYS A 1 153 ? -11.909 7.996 -7.438 1.00 89.19 153 LYS A C 1
ATOM 1164 O O . LYS A 1 153 ? -12.577 7.689 -8.415 1.00 89.19 153 LYS A O 1
ATOM 1169 N N . THR A 1 154 ? -10.577 7.930 -7.429 1.00 88.69 154 THR A N 1
ATOM 1170 C CA . THR A 1 154 ? -9.808 7.514 -8.617 1.00 88.69 154 THR A CA 1
ATOM 1171 C C . THR A 1 154 ? -9.671 6.000 -8.736 1.00 88.69 154 THR A C 1
ATOM 1173 O O . THR A 1 154 ? -9.266 5.507 -9.781 1.00 88.69 154 THR A O 1
ATOM 1176 N N . GLY A 1 155 ? -9.942 5.254 -7.660 1.00 85.38 155 GLY A N 1
ATOM 1177 C CA . GLY A 1 155 ? -9.673 3.817 -7.585 1.00 85.38 155 GLY A CA 1
ATOM 1178 C C . GLY A 1 155 ? -8.190 3.471 -7.409 1.00 85.38 155 GLY A C 1
ATOM 1179 O O . GLY A 1 155 ? -7.865 2.304 -7.184 1.00 85.38 155 GLY A O 1
ATOM 1180 N N . TYR A 1 156 ? -7.293 4.464 -7.447 1.00 89.44 156 TYR A N 1
ATOM 1181 C CA . TYR A 1 156 ? -5.861 4.246 -7.258 1.00 89.44 156 TYR A CA 1
ATOM 1182 C C . TYR A 1 156 ? -5.600 3.635 -5.894 1.00 89.44 156 TYR A C 1
ATOM 1184 O O . TYR A 1 156 ? -6.065 4.140 -4.868 1.00 89.44 156 TYR A O 1
ATOM 1192 N N . SER A 1 157 ? -4.850 2.545 -5.908 1.00 92.62 157 SER A N 1
ATOM 1193 C CA . SER A 1 157 ? -4.550 1.762 -4.726 1.00 92.62 157 SER A CA 1
ATOM 1194 C C . SER A 1 157 ? -3.062 1.450 -4.681 1.00 92.62 157 SER A C 1
ATOM 1196 O O . SER A 1 157 ? -2.409 1.358 -5.716 1.00 92.62 157 SER A O 1
ATOM 1198 N N . LEU A 1 158 ? -2.540 1.297 -3.474 1.00 94.62 158 LEU A N 1
ATOM 1199 C CA . LEU A 1 158 ? -1.230 0.737 -3.197 1.00 94.62 158 LEU A CA 1
ATOM 1200 C C . LEU A 1 158 ? -1.417 -0.317 -2.112 1.00 94.62 158 LEU A C 1
ATOM 1202 O O . LEU A 1 158 ? -2.004 -0.024 -1.070 1.00 94.62 158 LEU A O 1
ATOM 1206 N N . TYR A 1 159 ? -0.923 -1.517 -2.375 1.00 95.56 159 TYR A N 1
ATOM 1207 C CA . TYR A 1 159 ? -0.940 -2.658 -1.474 1.00 95.56 159 TYR A CA 1
ATOM 1208 C C . TYR A 1 159 ? 0.493 -3.078 -1.169 1.00 95.56 159 TYR A C 1
ATOM 1210 O O . TYR A 1 159 ? 1.367 -3.007 -2.035 1.00 95.56 159 TYR A O 1
ATOM 1218 N N . MET A 1 160 ? 0.716 -3.540 0.054 1.00 96.00 160 MET A N 1
ATOM 1219 C CA . MET A 1 160 ? 1.977 -4.100 0.514 1.00 96.00 160 MET A CA 1
ATOM 1220 C C . MET A 1 160 ? 1.729 -5.428 1.226 1.00 96.00 160 MET A C 1
ATOM 1222 O O . MET A 1 160 ? 0.818 -5.538 2.049 1.00 96.00 160 MET A O 1
ATOM 1226 N N . THR A 1 161 ? 2.580 -6.403 0.916 1.00 94.56 161 THR A N 1
ATOM 1227 C CA . THR A 1 161 ? 2.676 -7.717 1.571 1.00 94.56 161 THR A CA 1
ATOM 1228 C C . THR A 1 161 ? 4.151 -8.083 1.757 1.00 94.56 161 THR A C 1
ATOM 1230 O O . THR A 1 161 ? 5.036 -7.338 1.329 1.00 94.56 161 THR A O 1
ATOM 1233 N N . GLU A 1 162 ? 4.439 -9.254 2.326 1.00 93.38 162 GLU A N 1
ATOM 1234 C CA . GLU A 1 162 ? 5.789 -9.828 2.345 1.00 93.38 162 GLU A CA 1
ATOM 1235 C C . GLU A 1 162 ? 6.372 -10.034 0.936 1.00 93.38 162 GLU A C 1
ATOM 1237 O O . GLU A 1 162 ? 7.588 -10.076 0.768 1.00 93.38 162 GLU A O 1
ATOM 1242 N N . LYS A 1 163 ? 5.514 -10.112 -0.090 1.00 91.50 163 LYS A N 1
ATOM 1243 C CA . LYS A 1 163 ? 5.910 -10.298 -1.492 1.00 91.50 163 LYS A CA 1
ATOM 1244 C C . LYS A 1 163 ? 6.241 -9.002 -2.220 1.00 91.50 163 LYS A C 1
ATOM 1246 O O . LYS A 1 163 ? 6.735 -9.072 -3.338 1.00 91.50 163 LYS A O 1
ATOM 1251 N N . GLY A 1 164 ? 5.970 -7.831 -1.642 1.00 93.94 164 GLY A N 1
ATOM 1252 C CA . GLY A 1 164 ? 6.303 -6.555 -2.279 1.00 93.94 164 GLY A CA 1
ATOM 1253 C C . GLY A 1 164 ? 5.207 -5.500 -2.255 1.00 93.94 164 GLY A C 1
ATOM 1254 O O . GLY A 1 164 ? 4.282 -5.550 -1.442 1.00 93.94 164 GLY A O 1
ATOM 1255 N N . LEU A 1 165 ? 5.353 -4.527 -3.155 1.00 94.75 165 LEU A N 1
ATOM 1256 C CA . LEU A 1 165 ? 4.458 -3.388 -3.347 1.00 94.75 165 LEU A CA 1
ATOM 1257 C C . LEU A 1 165 ? 3.754 -3.507 -4.695 1.00 94.75 165 LEU A C 1
ATOM 1259 O O . LEU A 1 165 ? 4.405 -3.754 -5.708 1.00 94.75 165 LEU A O 1
ATOM 1263 N N . SER A 1 166 ? 2.446 -3.268 -4.736 1.00 93.50 166 SER A N 1
ATOM 1264 C CA . SER A 1 166 ? 1.709 -3.278 -5.996 1.00 93.50 166 SER A CA 1
ATOM 1265 C C . SER A 1 166 ? 0.561 -2.286 -6.016 1.00 93.50 166 SER A C 1
ATOM 1267 O O . SER A 1 166 ? -0.085 -2.003 -5.008 1.00 93.50 166 SER A O 1
ATOM 1269 N N . THR A 1 167 ? 0.289 -1.774 -7.208 1.00 92.56 167 THR A N 1
ATOM 1270 C CA . THR A 1 167 ? -0.884 -0.941 -7.496 1.00 92.56 167 THR A CA 1
ATOM 1271 C C . THR A 1 167 ? -2.187 -1.749 -7.588 1.00 92.56 167 THR A C 1
ATOM 1273 O O . THR A 1 167 ? -3.277 -1.175 -7.584 1.00 92.56 167 THR A O 1
ATOM 1276 N N . MET A 1 168 ? -2.092 -3.085 -7.595 1.00 86.69 168 MET A N 1
ATOM 1277 C CA . MET A 1 168 ? -3.216 -4.024 -7.572 1.00 86.69 168 MET A CA 1
ATOM 1278 C C . MET A 1 168 ? -3.026 -5.086 -6.482 1.00 86.69 168 MET A C 1
ATOM 1280 O O . MET A 1 168 ? -1.909 -5.433 -6.116 1.00 86.69 168 MET A O 1
ATOM 1284 N N . MET A 1 169 ? -4.126 -5.619 -5.950 1.00 77.81 169 MET A N 1
ATOM 1285 C CA . MET A 1 169 ? -4.095 -6.524 -4.790 1.00 77.81 169 MET A CA 1
ATOM 1286 C C . MET A 1 169 ? -3.377 -7.859 -5.069 1.00 77.81 169 MET A C 1
ATOM 1288 O O . MET A 1 169 ? -2.778 -8.439 -4.168 1.00 77.81 169 MET A O 1
ATOM 1292 N N . SER A 1 170 ? -3.415 -8.335 -6.315 1.00 67.44 170 SER A N 1
ATOM 1293 C CA . SER A 1 170 ? -2.802 -9.591 -6.771 1.00 67.44 170 SER A CA 1
ATOM 1294 C C . SER A 1 170 ? -1.319 -9.470 -7.141 1.00 67.44 170 SER A C 1
ATOM 1296 O O . SER A 1 170 ? -0.712 -10.471 -7.510 1.00 67.44 170 SER A O 1
ATOM 1298 N N . GLY A 1 171 ? -0.724 -8.271 -7.105 1.00 58.91 171 GLY A N 1
ATOM 1299 C CA . GLY A 1 171 ? 0.607 -8.051 -7.685 1.00 58.91 171 GLY A CA 1
ATOM 1300 C C . GLY A 1 171 ? 0.604 -7.892 -9.211 1.00 58.91 171 GLY A C 1
ATOM 1301 O O . GLY A 1 171 ? 1.622 -7.483 -9.755 1.00 58.91 171 GLY A O 1
ATOM 1302 N N . GLY A 1 172 ? -0.539 -8.128 -9.871 1.00 59.19 172 GLY A N 1
ATOM 1303 C CA . GLY A 1 172 ? -0.671 -8.203 -11.326 1.00 59.19 172 GLY A CA 1
ATOM 1304 C C . GLY A 1 172 ? -0.180 -9.545 -11.858 1.00 59.19 172 GLY A C 1
ATOM 1305 O O . GLY A 1 172 ? 1.007 -9.715 -12.120 1.00 59.19 172 GLY A O 1
ATOM 1306 N N . VAL A 1 173 ? -1.089 -10.508 -12.015 1.00 54.06 173 VAL A N 1
ATOM 1307 C CA . VAL A 1 173 ? -0.784 -11.816 -12.620 1.00 54.06 173 VAL A CA 1
ATOM 1308 C C . VAL A 1 173 ? -1.344 -11.871 -14.043 1.00 54.06 173 VAL A C 1
ATOM 1310 O O . VAL A 1 173 ? -2.470 -11.450 -14.297 1.00 54.06 173 VAL A O 1
ATOM 1313 N N . GLY A 1 174 ? -0.574 -12.409 -14.992 1.00 61.34 174 GLY A N 1
ATOM 1314 C CA . GLY A 1 174 ? -1.019 -12.578 -16.380 1.00 61.34 174 GLY A CA 1
ATOM 1315 C C . GLY A 1 174 ? -1.213 -11.248 -17.119 1.00 61.34 174 GLY A C 1
ATOM 1316 O O . GLY A 1 174 ? -0.270 -10.482 -17.269 1.00 61.34 174 GLY A O 1
ATOM 1317 N N . SER A 1 175 ? -2.429 -10.986 -17.607 1.00 51.97 175 SER A N 1
ATOM 1318 C CA . SER A 1 175 ? -2.786 -9.761 -18.345 1.00 51.97 175 SER A CA 1
ATOM 1319 C C . SER A 1 175 ? -3.166 -8.576 -17.442 1.00 51.97 175 SER A C 1
ATOM 1321 O O . SER A 1 175 ? -3.638 -7.549 -17.934 1.00 51.97 175 SER A O 1
ATOM 1323 N N . GLU A 1 176 ? -3.049 -8.719 -16.121 1.00 62.06 176 GLU A N 1
ATOM 1324 C CA . GLU A 1 176 ? -3.443 -7.681 -15.168 1.00 62.06 176 GLU A CA 1
ATOM 1325 C C . GLU A 1 176 ? -2.453 -6.510 -15.154 1.00 62.06 176 GLU A C 1
ATOM 1327 O O . GLU A 1 176 ? -1.241 -6.669 -15.023 1.00 62.06 176 GLU A O 1
ATOM 1332 N N . GLN A 1 177 ? -2.991 -5.297 -15.273 1.00 67.12 177 GLN A N 1
ATOM 1333 C CA . GLN A 1 177 ? -2.216 -4.073 -15.448 1.00 67.12 177 GLN A CA 1
ATOM 1334 C C . GLN A 1 177 ? -1.688 -3.550 -14.106 1.00 67.12 177 GLN A C 1
ATOM 1336 O O . GLN A 1 177 ? -2.240 -2.605 -13.549 1.00 67.12 177 GLN A O 1
ATOM 1341 N N . ALA A 1 178 ? -0.615 -4.134 -13.579 1.00 81.62 178 ALA A N 1
ATOM 1342 C CA . ALA A 1 178 ? 0.025 -3.617 -12.371 1.00 81.62 178 ALA A CA 1
ATOM 1343 C C . ALA A 1 178 ? 1.382 -2.965 -12.664 1.00 81.62 178 ALA A C 1
ATOM 1345 O O . ALA A 1 178 ? 2.164 -3.441 -13.489 1.00 81.62 178 ALA A O 1
ATOM 1346 N N . GLY A 1 179 ? 1.658 -1.878 -11.943 1.00 91.25 179 GLY A N 1
ATOM 1347 C CA . GLY A 1 179 ? 3.018 -1.517 -11.551 1.00 91.25 179 GLY A CA 1
ATOM 1348 C C . GLY A 1 179 ? 3.342 -2.179 -10.213 1.00 91.25 179 GLY A C 1
ATOM 1349 O O . GLY A 1 179 ? 2.552 -2.036 -9.267 1.00 91.25 179 GLY A O 1
ATOM 1350 N N . ALA A 1 180 ? 4.466 -2.896 -10.144 1.00 92.44 180 ALA A N 1
ATOM 1351 C CA . ALA A 1 180 ? 4.854 -3.671 -8.970 1.00 92.44 180 ALA A CA 1
ATOM 1352 C C . ALA A 1 180 ? 6.365 -3.634 -8.695 1.00 92.44 180 ALA A C 1
ATOM 1354 O O . ALA A 1 180 ? 7.192 -3.610 -9.607 1.00 92.44 180 ALA A O 1
ATOM 1355 N N . LEU A 1 181 ? 6.707 -3.651 -7.406 1.00 94.50 181 LEU A N 1
ATOM 1356 C CA . LEU A 1 181 ? 8.031 -3.981 -6.895 1.00 94.50 181 LEU A CA 1
ATOM 1357 C C . LEU A 1 181 ? 7.906 -5.301 -6.137 1.00 94.50 181 LEU A C 1
ATOM 1359 O O . LEU A 1 181 ? 7.401 -5.326 -5.017 1.00 94.50 181 LEU A O 1
ATOM 1363 N N . GLU A 1 182 ? 8.341 -6.380 -6.767 1.00 92.44 182 GLU A N 1
ATOM 1364 C CA . GLU A 1 182 ? 8.215 -7.748 -6.280 1.00 92.44 182 GLU A CA 1
ATOM 1365 C C . GLU A 1 182 ? 9.481 -8.148 -5.517 1.00 92.44 182 GLU A C 1
ATOM 1367 O O . GLU A 1 182 ? 10.599 -8.030 -6.028 1.00 92.44 182 GLU A O 1
ATOM 1372 N N . PHE A 1 183 ? 9.302 -8.646 -4.299 1.00 93.25 183 PHE A N 1
ATOM 1373 C CA . PHE A 1 183 ? 10.331 -9.292 -3.496 1.00 93.25 183 PHE A CA 1
ATOM 1374 C C . PHE A 1 183 ? 10.208 -10.806 -3.614 1.00 93.25 183 PHE A C 1
ATOM 1376 O O . PHE A 1 183 ? 9.133 -11.348 -3.857 1.00 93.25 183 PHE A O 1
ATOM 1383 N N . HIS A 1 184 ? 11.326 -11.497 -3.412 1.00 92.00 184 HIS A N 1
ATOM 1384 C CA . HIS A 1 184 ? 11.410 -12.947 -3.555 1.00 92.00 184 HIS A CA 1
ATOM 1385 C C . HIS A 1 184 ? 11.116 -13.474 -4.964 1.00 92.00 184 HIS A C 1
ATOM 1387 O O . HIS A 1 184 ? 10.751 -14.635 -5.118 1.00 92.00 184 HIS A O 1
ATOM 1393 N N . TYR A 1 185 ? 11.353 -12.649 -5.985 1.00 89.62 185 TYR A N 1
ATOM 1394 C CA . TYR A 1 185 ? 11.212 -13.043 -7.383 1.00 89.62 185 TYR A CA 1
ATOM 1395 C C . TYR A 1 185 ? 12.187 -14.172 -7.739 1.00 89.62 185 TYR A C 1
ATOM 1397 O O . TYR A 1 185 ? 13.380 -14.066 -7.447 1.00 89.62 185 TYR A O 1
ATOM 1405 N N . ASP A 1 186 ? 11.691 -15.234 -8.369 1.00 89.19 186 ASP A N 1
ATOM 1406 C CA . ASP A 1 186 ? 12.428 -16.487 -8.576 1.00 89.19 186 ASP A CA 1
ATOM 1407 C C . ASP A 1 186 ? 12.372 -17.042 -10.002 1.00 89.19 186 ASP A C 1
ATOM 1409 O O . ASP A 1 186 ? 13.073 -18.001 -10.302 1.00 89.19 186 ASP A O 1
ATOM 1413 N N . LEU A 1 187 ? 11.652 -16.396 -10.925 1.00 85.69 187 LEU A N 1
ATOM 1414 C CA . LEU A 1 187 ? 11.513 -16.892 -12.303 1.00 85.69 187 LEU A CA 1
ATOM 1415 C C . LEU A 1 187 ? 12.854 -17.041 -13.047 1.00 85.69 187 LEU A C 1
ATOM 1417 O O . LEU A 1 187 ? 12.963 -17.818 -13.987 1.00 85.69 187 LEU A O 1
ATOM 1421 N N . MET A 1 188 ? 13.869 -16.271 -12.649 1.00 84.25 188 MET A N 1
ATOM 1422 C CA . MET A 1 188 ? 15.203 -16.296 -13.265 1.00 84.25 188 MET A CA 1
ATOM 1423 C C . MET A 1 188 ? 16.231 -17.060 -12.415 1.00 84.25 188 MET A C 1
ATOM 1425 O O . MET A 1 188 ? 17.413 -17.074 -12.761 1.00 84.25 188 MET A O 1
ATOM 1429 N N . ASN A 1 189 ? 15.819 -17.627 -11.273 1.00 81.12 189 ASN A N 1
ATOM 1430 C CA . ASN A 1 189 ? 16.677 -18.400 -10.378 1.00 81.12 189 ASN A CA 1
ATOM 1431 C C . ASN A 1 189 ? 15.851 -19.216 -9.365 1.00 81.12 189 ASN A C 1
ATOM 1433 O O . ASN A 1 189 ? 15.349 -18.666 -8.386 1.00 81.12 189 ASN A O 1
ATOM 1437 N N . ASP A 1 190 ? 15.832 -20.539 -9.525 1.00 80.38 190 ASP A N 1
ATOM 1438 C CA . ASP A 1 190 ? 15.078 -21.447 -8.645 1.00 80.38 190 ASP A CA 1
ATOM 1439 C C . ASP A 1 190 ? 15.615 -21.510 -7.200 1.00 80.38 190 ASP A C 1
ATOM 1441 O O . ASP A 1 190 ? 14.908 -21.911 -6.276 1.00 80.38 190 ASP A O 1
ATOM 1445 N N . ASN A 1 191 ? 16.872 -21.113 -6.979 1.00 85.00 191 ASN A N 1
ATOM 1446 C CA . ASN A 1 191 ? 17.579 -21.283 -5.705 1.00 85.00 191 ASN A CA 1
ATOM 1447 C C . ASN A 1 191 ? 17.720 -19.987 -4.899 1.00 85.00 191 ASN A C 1
ATOM 1449 O O . ASN A 1 191 ? 18.205 -20.010 -3.767 1.00 85.00 191 ASN A O 1
ATOM 1453 N N . SER A 1 192 ? 17.398 -18.829 -5.473 1.00 85.94 192 SER A N 1
ATOM 1454 C CA . SER A 1 192 ? 17.625 -17.532 -4.831 1.00 85.94 192 SER A CA 1
ATOM 1455 C C . SER A 1 192 ? 16.473 -16.575 -5.069 1.00 85.94 192 SER A C 1
ATOM 1457 O O . SER A 1 192 ? 15.771 -16.629 -6.068 1.00 85.94 192 SER A O 1
ATOM 1459 N N . ARG A 1 193 ? 16.284 -15.678 -4.105 1.00 88.69 193 ARG A N 1
ATOM 1460 C CA . ARG A 1 193 ? 15.185 -14.720 -4.066 1.00 88.69 193 ARG A CA 1
ATOM 1461 C C . ARG A 1 193 ? 15.691 -13.353 -4.517 1.00 88.69 193 ARG A C 1
ATOM 1463 O O . ARG A 1 193 ? 16.565 -12.779 -3.873 1.00 88.69 193 ARG A O 1
ATOM 1470 N N . GLY A 1 194 ? 15.167 -12.866 -5.637 1.00 91.81 194 GLY A N 1
ATOM 1471 C CA . GLY A 1 194 ? 15.519 -11.584 -6.239 1.00 91.81 194 GLY A CA 1
ATOM 1472 C C . GLY A 1 194 ? 14.497 -10.480 -5.979 1.00 91.81 194 GLY A C 1
ATOM 1473 O O . GLY A 1 194 ? 13.538 -10.642 -5.220 1.00 91.81 194 GLY A O 1
ATOM 1474 N N . VAL A 1 195 ? 14.716 -9.349 -6.650 1.00 93.62 195 VAL A N 1
ATOM 1475 C CA . VAL A 1 195 ? 13.801 -8.204 -6.689 1.00 93.62 195 VAL A CA 1
ATOM 1476 C C . VAL A 1 195 ? 13.488 -7.883 -8.145 1.00 93.62 195 VAL A C 1
ATOM 1478 O O . VAL A 1 195 ? 14.408 -7.816 -8.963 1.00 93.62 195 VAL A O 1
ATOM 1481 N N . ARG A 1 196 ? 12.213 -7.658 -8.464 1.00 92.19 196 ARG A N 1
ATOM 1482 C CA . ARG A 1 196 ? 11.768 -7.244 -9.799 1.00 92.19 196 ARG A CA 1
ATOM 1483 C C . ARG A 1 196 ? 10.956 -5.960 -9.710 1.00 92.19 196 ARG A C 1
ATOM 1485 O O . ARG A 1 196 ? 10.010 -5.873 -8.939 1.00 92.19 196 ARG A O 1
ATOM 1492 N N . LEU A 1 197 ? 11.321 -4.976 -10.525 1.00 93.81 197 LEU A N 1
ATOM 1493 C CA . LEU A 1 197 ? 10.488 -3.810 -10.807 1.00 93.81 197 LEU A CA 1
ATOM 1494 C C . LEU A 1 197 ? 9.805 -4.046 -12.154 1.00 93.81 197 LEU A C 1
ATOM 1496 O O . LEU A 1 197 ? 10.492 -4.284 -13.148 1.00 93.81 197 LEU A O 1
ATOM 1500 N N . SER A 1 198 ? 8.477 -4.017 -12.187 1.00 90.62 198 SER A N 1
ATOM 1501 C CA . SER A 1 198 ? 7.699 -4.374 -13.373 1.00 90.62 198 SER A CA 1
ATOM 1502 C C . SER A 1 198 ? 6.550 -3.403 -13.640 1.00 90.62 198 SER A C 1
ATOM 1504 O O . SER A 1 198 ? 6.014 -2.746 -12.744 1.00 90.62 198 SER A O 1
ATOM 1506 N N . SER A 1 199 ? 6.202 -3.301 -14.923 1.00 89.75 199 SER A N 1
ATOM 1507 C CA . SER A 1 199 ? 5.038 -2.588 -15.443 1.00 89.75 199 SER A CA 1
ATOM 1508 C C . SER A 1 199 ? 4.541 -3.337 -16.677 1.00 89.75 199 SER A C 1
ATOM 1510 O O . SER A 1 199 ? 5.358 -3.751 -17.495 1.00 89.75 199 SER A O 1
ATOM 1512 N N . THR A 1 200 ? 3.228 -3.549 -16.796 1.00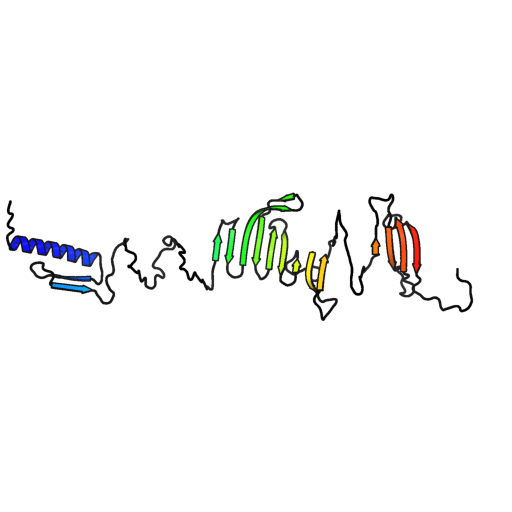 84.81 200 THR A N 1
ATOM 1513 C CA . THR A 1 200 ? 2.659 -4.368 -17.889 1.00 84.81 200 THR A CA 1
ATOM 1514 C C . THR A 1 200 ? 2.387 -3.548 -19.153 1.00 84.81 200 THR A C 1
ATOM 1516 O O . THR A 1 200 ? 2.815 -3.924 -20.236 1.00 84.81 200 THR A O 1
ATOM 1519 N N . TYR A 1 201 ? 1.708 -2.405 -19.017 1.00 85.31 201 TYR A N 1
ATOM 1520 C CA . TYR A 1 201 ? 1.387 -1.498 -20.136 1.00 85.31 201 TYR A CA 1
ATOM 1521 C C . TYR A 1 201 ? 1.952 -0.085 -19.951 1.00 85.31 201 TYR A C 1
ATOM 1523 O O . TYR A 1 201 ? 1.767 0.779 -20.804 1.00 85.31 201 TYR A O 1
ATOM 1531 N N . GLY A 1 202 ? 2.596 0.173 -18.813 1.00 87.69 202 GLY A N 1
ATOM 1532 C CA . GLY A 1 202 ? 3.258 1.440 -18.537 1.00 87.69 202 GLY A CA 1
ATOM 1533 C C . GLY A 1 202 ? 4.763 1.357 -18.772 1.00 87.69 202 GLY A C 1
ATOM 1534 O O . GLY A 1 202 ? 5.297 0.355 -19.237 1.00 87.69 202 GLY A O 1
ATOM 1535 N N . VAL A 1 203 ? 5.462 2.415 -18.373 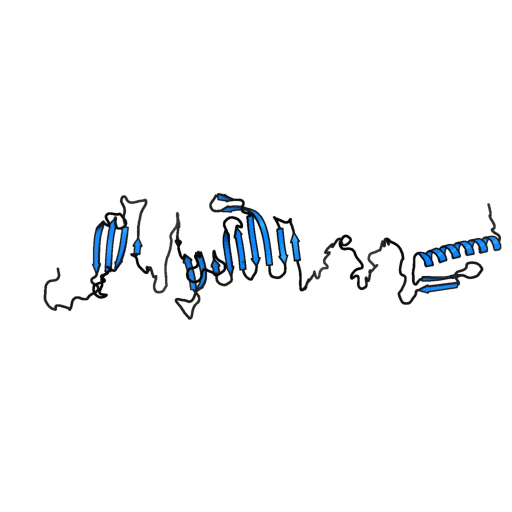1.00 91.38 203 VAL A N 1
ATOM 1536 C CA . VAL A 1 203 ? 6.923 2.511 -18.474 1.00 91.38 203 VAL A CA 1
ATOM 1537 C C . VAL A 1 203 ? 7.547 2.395 -17.088 1.00 91.38 203 VAL A C 1
ATOM 1539 O O . VAL A 1 203 ? 7.048 2.976 -16.124 1.00 91.38 203 VAL A O 1
ATOM 1542 N N . VAL A 1 204 ? 8.672 1.688 -16.995 1.00 94.56 204 VAL A N 1
ATOM 1543 C CA . VAL A 1 204 ? 9.595 1.818 -15.863 1.00 94.56 204 VAL A CA 1
ATOM 1544 C C . VAL A 1 204 ? 10.570 2.948 -16.191 1.00 94.56 204 VAL A C 1
ATOM 1546 O O . VAL A 1 204 ? 11.474 2.777 -17.004 1.00 94.56 204 VAL A O 1
ATOM 1549 N N . PHE A 1 205 ? 10.363 4.123 -15.593 1.00 94.81 205 PHE A N 1
ATOM 1550 C CA . PHE A 1 205 ? 11.201 5.300 -15.832 1.00 94.81 205 PHE A CA 1
ATOM 1551 C C . PHE A 1 205 ? 12.200 5.498 -14.688 1.00 94.81 205 PHE A C 1
ATOM 1553 O O . PHE A 1 205 ? 11.806 5.717 -13.543 1.00 94.81 205 PHE A O 1
ATOM 1560 N N . LEU A 1 206 ? 13.497 5.431 -14.998 1.00 96.25 206 LEU A N 1
ATOM 1561 C CA . LEU A 1 206 ? 14.581 5.701 -14.053 1.00 96.25 206 LEU A CA 1
ATOM 1562 C C . LEU A 1 206 ? 15.149 7.095 -14.336 1.00 96.25 206 LEU A C 1
ATOM 1564 O O . LEU A 1 206 ? 15.623 7.355 -15.440 1.00 96.25 206 LEU A O 1
ATOM 1568 N N . HIS A 1 207 ? 15.110 7.989 -13.346 1.00 94.94 207 HIS A N 1
ATOM 1569 C CA . HIS A 1 207 ? 15.477 9.393 -13.529 1.00 94.94 207 HIS A CA 1
ATOM 1570 C C . HIS A 1 207 ? 16.284 9.948 -12.356 1.00 94.94 207 HIS A C 1
ATOM 1572 O O . HIS A 1 207 ? 15.933 9.740 -11.197 1.00 94.94 207 HIS A O 1
ATOM 1578 N N . ALA A 1 208 ? 17.352 10.680 -12.671 1.00 95.69 208 ALA A N 1
ATOM 1579 C CA . ALA A 1 208 ? 18.173 11.403 -11.711 1.00 95.69 208 ALA A CA 1
ATOM 1580 C C . ALA A 1 208 ? 18.670 12.707 -12.357 1.00 95.69 208 ALA A C 1
ATOM 1582 O O . ALA A 1 208 ? 19.400 12.651 -13.341 1.00 95.69 208 ALA A O 1
ATOM 1583 N N . GLU A 1 209 ? 18.288 13.870 -11.820 1.00 92.38 209 GLU A N 1
ATOM 1584 C CA . GLU A 1 209 ? 18.619 15.173 -12.430 1.00 92.38 209 GLU A CA 1
ATOM 1585 C C . GLU A 1 209 ? 20.068 15.602 -12.174 1.00 92.38 209 GLU A C 1
ATOM 1587 O O . GLU A 1 209 ? 20.814 15.909 -13.097 1.00 92.38 209 GLU A O 1
ATOM 1592 N N . ASN A 1 210 ? 20.487 15.591 -10.907 1.00 94.56 210 ASN A N 1
ATOM 1593 C CA . ASN A 1 210 ? 21.799 16.085 -10.474 1.00 94.56 210 ASN A CA 1
ATOM 1594 C C . ASN A 1 210 ? 22.719 14.944 -10.015 1.00 94.56 210 ASN A C 1
ATOM 1596 O O . ASN A 1 210 ? 23.543 15.109 -9.118 1.00 94.56 210 ASN A O 1
ATOM 1600 N N . SER A 1 211 ? 22.529 13.748 -10.576 1.00 96.12 211 SER A N 1
ATOM 1601 C CA . SER A 1 211 ? 23.249 12.542 -10.166 1.00 96.12 211 SER A CA 1
ATOM 1602 C C . SER A 1 211 ? 23.365 11.541 -11.321 1.00 96.12 211 SER A C 1
ATOM 1604 O O . SER A 1 211 ? 23.268 11.906 -12.490 1.00 96.12 211 SER A O 1
ATOM 1606 N N . ARG A 1 212 ? 23.653 10.277 -11.007 1.00 96.38 212 ARG A N 1
ATOM 1607 C CA . ARG A 1 212 ? 23.911 9.202 -11.970 1.00 96.38 212 ARG A CA 1
ATOM 1608 C C . ARG A 1 212 ? 23.046 7.988 -11.658 1.00 96.38 212 ARG A C 1
ATOM 1610 O O . ARG A 1 212 ? 22.836 7.659 -10.493 1.00 96.38 212 ARG A O 1
ATOM 1617 N N . ILE A 1 213 ? 22.623 7.287 -12.705 1.00 97.19 213 ILE A N 1
ATOM 1618 C CA . ILE A 1 213 ? 22.051 5.941 -12.613 1.00 97.19 213 ILE A CA 1
ATOM 1619 C C . ILE A 1 213 ? 23.189 4.946 -12.860 1.00 97.19 213 ILE A C 1
ATOM 1621 O O . ILE A 1 213 ? 23.917 5.076 -13.842 1.00 97.19 213 ILE A O 1
ATOM 1625 N N . TYR A 1 214 ? 23.360 3.970 -11.965 1.00 96.62 214 TYR A N 1
ATOM 1626 C CA . TYR A 1 214 ? 24.390 2.936 -12.071 1.00 96.62 214 TYR A CA 1
ATOM 1627 C C . TYR A 1 214 ? 23.758 1.549 -12.187 1.00 96.62 214 TYR A C 1
ATOM 1629 O O . TYR A 1 214 ? 22.961 1.154 -11.340 1.00 96.62 214 TYR A O 1
ATOM 1637 N N . THR A 1 215 ? 24.193 0.782 -13.185 1.00 96.00 215 THR A N 1
ATOM 1638 C CA . THR A 1 215 ? 23.923 -0.654 -13.316 1.00 96.00 215 THR A CA 1
ATOM 1639 C C . THR A 1 215 ? 25.252 -1.396 -13.279 1.00 96.00 215 THR A C 1
ATOM 1641 O O . THR A 1 215 ? 26.128 -1.149 -14.109 1.00 96.00 215 THR A O 1
ATOM 1644 N N . ARG A 1 216 ? 25.442 -2.271 -12.291 1.00 96.88 216 ARG A N 1
ATOM 1645 C CA . ARG A 1 216 ? 26.670 -3.059 -12.148 1.00 96.88 216 ARG A CA 1
ATOM 1646 C C . ARG A 1 216 ? 26.359 -4.408 -11.521 1.00 96.88 216 ARG A C 1
ATOM 1648 O O . ARG A 1 216 ? 25.735 -4.475 -10.468 1.00 96.88 216 ARG A O 1
ATOM 1655 N N . SER A 1 217 ? 26.886 -5.462 -12.125 1.00 95.44 217 SER A N 1
ATOM 1656 C CA . SER A 1 217 ? 26.840 -6.839 -11.634 1.00 95.44 217 SER A CA 1
ATOM 1657 C C . SER A 1 217 ? 28.254 -7.374 -11.405 1.00 95.44 217 SER A C 1
ATOM 1659 O O . SER A 1 217 ? 29.218 -6.885 -11.993 1.00 95.44 217 SER A O 1
ATOM 1661 N N . ARG A 1 218 ? 28.398 -8.405 -10.561 1.00 96.31 218 ARG A N 1
ATOM 1662 C CA . ARG A 1 218 ? 29.653 -9.178 -10.470 1.00 96.31 218 ARG A CA 1
ATOM 1663 C C . ARG A 1 218 ? 29.867 -10.065 -11.699 1.00 96.31 218 ARG A C 1
ATOM 1665 O O . ARG A 1 218 ? 31.003 -10.275 -12.105 1.00 96.31 218 ARG A O 1
ATOM 1672 N N . LEU A 1 219 ? 28.770 -10.601 -12.228 1.00 93.62 219 LEU A N 1
ATOM 1673 C CA . LEU A 1 219 ? 28.718 -11.391 -13.455 1.00 93.62 219 LEU A CA 1
ATOM 1674 C C . LEU A 1 219 ? 28.174 -10.483 -14.571 1.00 93.62 219 LEU A C 1
ATOM 1676 O O . LEU A 1 219 ? 28.684 -9.379 -14.753 1.00 93.62 219 LEU A O 1
ATOM 1680 N N . THR A 1 220 ? 27.100 -10.869 -15.250 1.00 94.19 220 THR A N 1
ATOM 1681 C CA . THR A 1 220 ? 26.565 -10.157 -16.421 1.00 94.19 220 THR A CA 1
ATOM 1682 C C . THR A 1 220 ? 25.523 -9.088 -16.066 1.00 94.19 220 THR A C 1
ATOM 1684 O O . THR A 1 220 ? 24.670 -9.309 -15.207 1.00 94.19 220 THR A O 1
ATOM 1687 N N . THR A 1 221 ? 25.587 -7.930 -16.737 1.00 96.25 221 THR A N 1
ATOM 1688 C CA . THR A 1 221 ? 24.525 -6.908 -16.743 1.00 96.25 221 THR A CA 1
ATOM 1689 C C . THR A 1 221 ? 23.782 -7.017 -18.071 1.00 96.25 221 THR A C 1
ATOM 1691 O O . THR A 1 221 ? 24.349 -6.685 -19.108 1.00 96.25 221 THR A O 1
ATOM 1694 N N . ASN A 1 222 ? 22.540 -7.497 -18.038 1.00 93.88 222 ASN A N 1
ATOM 1695 C CA . ASN A 1 222 ? 21.724 -7.682 -19.238 1.00 93.88 222 ASN A CA 1
ATOM 1696 C C . ASN A 1 222 ? 20.937 -6.406 -19.572 1.00 93.88 222 ASN A C 1
ATOM 1698 O O . ASN A 1 222 ? 20.369 -5.772 -18.681 1.00 93.88 222 ASN A O 1
ATOM 1702 N N . ILE A 1 223 ? 20.891 -6.057 -20.860 1.00 94.81 223 ILE A N 1
ATOM 1703 C CA . ILE A 1 223 ? 19.998 -5.047 -21.442 1.00 94.81 223 ILE A CA 1
ATOM 1704 C C . ILE A 1 223 ? 19.368 -5.711 -22.661 1.00 94.81 223 ILE A C 1
ATOM 1706 O O . ILE A 1 223 ? 20.038 -5.929 -23.668 1.00 94.81 223 ILE A O 1
ATOM 1710 N N . GLU A 1 224 ? 18.103 -6.088 -22.534 1.00 92.81 224 GLU A N 1
ATOM 1711 C CA . GLU A 1 224 ? 17.419 -6.960 -23.484 1.00 92.81 224 GLU A CA 1
ATOM 1712 C C . GLU A 1 224 ? 16.051 -6.385 -23.843 1.00 92.81 224 GLU A C 1
ATOM 1714 O O . GLU A 1 224 ? 15.419 -5.677 -23.058 1.00 92.81 224 GLU A O 1
ATOM 1719 N N . THR A 1 225 ? 15.594 -6.720 -25.043 1.00 93.12 225 THR A N 1
ATOM 1720 C CA . THR A 1 225 ? 14.246 -6.428 -25.534 1.00 93.12 225 THR A CA 1
ATOM 1721 C C . THR A 1 225 ? 13.721 -7.682 -26.228 1.00 93.12 225 THR A C 1
ATOM 1723 O O . THR A 1 225 ? 14.522 -8.464 -26.742 1.00 93.12 225 THR A O 1
ATOM 1726 N N . TRP A 1 226 ? 12.405 -7.907 -26.219 1.00 90.62 226 TRP A N 1
ATOM 1727 C CA . TRP A 1 226 ? 11.818 -9.090 -26.863 1.00 90.62 226 TRP A CA 1
ATOM 1728 C C . TRP A 1 226 ? 11.613 -8.919 -28.368 1.00 90.62 226 TRP A C 1
ATOM 1730 O O . TRP A 1 226 ? 11.826 -9.869 -29.112 1.00 90.62 226 TRP A O 1
ATOM 1740 N N . GLU A 1 227 ? 11.225 -7.723 -28.814 1.00 90.44 227 GLU A N 1
ATOM 1741 C CA . GLU A 1 227 ? 10.759 -7.509 -30.196 1.00 90.44 227 GLU A CA 1
ATOM 1742 C C . GLU A 1 227 ? 11.440 -6.334 -30.913 1.00 90.44 227 GLU A C 1
ATOM 1744 O O . GLU A 1 227 ? 11.395 -6.253 -32.136 1.00 90.44 227 GLU A O 1
ATOM 1749 N N . ALA A 1 228 ? 12.063 -5.407 -30.180 1.00 89.69 228 ALA A N 1
ATOM 1750 C CA . ALA A 1 228 ? 12.511 -4.122 -30.721 1.00 89.69 228 ALA A CA 1
ATOM 1751 C C . ALA A 1 228 ? 14.038 -3.943 -30.654 1.00 89.69 228 ALA A C 1
ATOM 1753 O O . ALA A 1 228 ? 14.783 -4.843 -30.282 1.00 89.69 228 ALA A O 1
ATOM 1754 N N . SER A 1 229 ? 14.528 -2.766 -31.042 1.00 90.94 229 SER A N 1
ATOM 1755 C CA . SER A 1 229 ? 15.932 -2.386 -30.868 1.00 90.94 229 SER A CA 1
ATOM 1756 C C . SER A 1 229 ? 16.232 -1.934 -29.436 1.00 90.94 229 SER A C 1
ATOM 1758 O O . SER A 1 229 ? 15.403 -1.264 -28.815 1.00 90.94 229 SER A O 1
ATOM 1760 N N . VAL A 1 230 ? 17.463 -2.143 -28.961 1.00 94.75 230 VAL A N 1
ATOM 1761 C CA . VAL A 1 230 ? 18.001 -1.354 -27.840 1.00 94.75 230 VAL A CA 1
ATOM 1762 C C . VAL A 1 230 ? 18.384 0.020 -28.372 1.00 94.75 230 VAL A C 1
ATOM 1764 O O . VAL A 1 230 ? 19.022 0.130 -29.417 1.00 94.75 230 VAL A O 1
ATOM 1767 N N . TYR A 1 231 ? 18.004 1.072 -27.653 1.00 92.19 231 TYR A N 1
ATOM 1768 C CA . TYR A 1 231 ? 18.134 2.442 -28.130 1.00 92.19 231 TYR A CA 1
ATOM 1769 C C . TYR A 1 231 ? 18.719 3.358 -27.049 1.00 92.19 231 TYR A C 1
ATOM 1771 O O . TYR A 1 231 ? 18.267 3.356 -25.902 1.00 92.19 231 TYR A O 1
ATOM 1779 N N . ILE A 1 232 ? 19.757 4.124 -27.404 1.00 93.88 232 ILE A N 1
ATOM 1780 C CA . ILE A 1 232 ? 20.534 4.956 -26.473 1.00 93.88 232 ILE A CA 1
ATOM 1781 C C . ILE A 1 232 ? 20.708 6.362 -27.049 1.00 93.88 232 ILE A C 1
ATOM 1783 O O . ILE A 1 232 ? 21.191 6.535 -28.167 1.00 93.88 232 ILE A O 1
ATOM 1787 N N . ARG A 1 233 ? 20.378 7.381 -26.245 1.00 92.94 233 ARG A N 1
ATOM 1788 C CA . ARG A 1 233 ? 20.527 8.800 -26.605 1.00 92.94 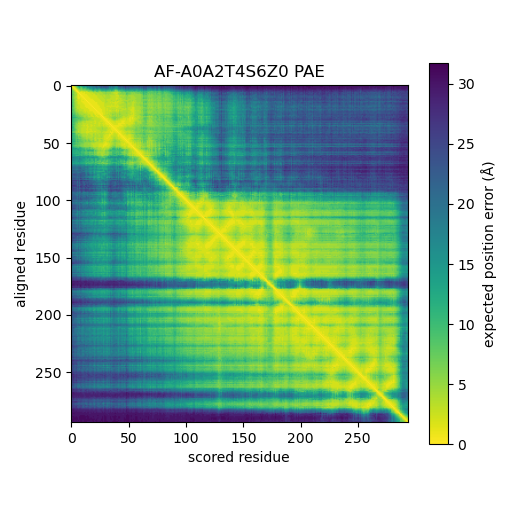233 ARG A CA 1
ATOM 1789 C C . ARG A 1 233 ? 21.410 9.552 -25.612 1.00 92.94 233 ARG A C 1
ATOM 1791 O O . ARG A 1 233 ? 20.938 9.942 -24.541 1.00 92.94 233 ARG A O 1
ATOM 1798 N N . PRO A 1 234 ? 22.686 9.783 -25.928 1.00 93.62 234 PRO A N 1
ATOM 1799 C CA . PRO A 1 234 ? 23.539 10.606 -25.088 1.00 93.62 234 PRO A CA 1
ATOM 1800 C C . PRO A 1 234 ? 23.311 12.104 -25.340 1.00 93.62 234 PRO A C 1
ATOM 1802 O O . PRO A 1 234 ? 22.951 12.522 -26.434 1.00 93.62 234 PRO A O 1
ATOM 1805 N N . GLN A 1 235 ? 23.597 12.925 -24.323 1.00 94.12 235 GLN A N 1
ATOM 1806 C CA . GLN A 1 235 ? 23.789 14.379 -24.460 1.00 94.12 235 GLN A CA 1
ATOM 1807 C C . GLN A 1 235 ? 22.633 15.159 -25.121 1.00 94.12 235 GLN A C 1
ATOM 1809 O O . GLN A 1 235 ? 22.866 16.194 -25.741 1.00 94.12 235 GLN A O 1
ATOM 1814 N N . VAL A 1 236 ? 21.386 14.719 -24.916 1.00 92.44 236 VAL A N 1
ATOM 1815 C CA . VAL A 1 236 ? 20.178 15.280 -25.560 1.00 92.44 236 VAL A CA 1
ATOM 1816 C C . VAL A 1 236 ? 19.987 16.796 -25.400 1.00 92.44 236 VAL A C 1
ATOM 1818 O O . VAL A 1 236 ? 19.314 17.404 -26.220 1.00 92.44 236 VAL A O 1
ATOM 1821 N N . TYR A 1 237 ? 20.580 17.413 -24.371 1.00 91.25 237 TYR A N 1
ATOM 1822 C CA . TYR A 1 237 ? 20.515 18.862 -24.137 1.00 91.25 237 TYR A CA 1
ATOM 1823 C C . TYR A 1 237 ? 21.767 19.635 -24.567 1.00 91.25 237 TYR A C 1
ATOM 1825 O O . TYR A 1 237 ? 21.691 20.839 -24.788 1.00 91.25 237 TYR A O 1
ATOM 1833 N N . SER A 1 238 ? 22.937 18.991 -24.632 1.00 93.75 238 SER A N 1
ATOM 1834 C CA . SER A 1 238 ? 24.224 19.690 -24.774 1.00 93.75 238 SER A CA 1
ATOM 1835 C C . SER A 1 238 ? 24.841 19.585 -26.166 1.00 93.75 238 SER A C 1
ATOM 1837 O O . SER A 1 238 ? 25.906 20.164 -26.404 1.00 93.75 238 SER A O 1
ATOM 1839 N N . ARG A 1 239 ? 24.204 18.856 -27.087 1.00 93.06 239 ARG A N 1
ATOM 1840 C CA . ARG A 1 239 ? 24.651 18.692 -28.475 1.00 93.06 239 ARG A CA 1
ATOM 1841 C C . ARG A 1 239 ? 23.487 18.921 -29.446 1.00 93.06 239 ARG A C 1
ATOM 1843 O O . ARG A 1 239 ? 22.387 18.459 -29.157 1.00 93.06 239 ARG A O 1
ATOM 1850 N N . PRO A 1 240 ? 23.711 19.628 -30.570 1.00 89.44 240 PRO A N 1
ATOM 1851 C CA . PRO A 1 240 ? 22.680 19.829 -31.585 1.00 89.44 240 PRO A CA 1
ATOM 1852 C C . PRO A 1 240 ? 22.353 18.525 -32.330 1.00 89.44 240 PRO A C 1
ATOM 1854 O O . PRO A 1 240 ? 23.208 17.647 -32.456 1.00 89.44 240 PRO A O 1
ATOM 1857 N N . GLY A 1 241 ? 21.132 18.444 -32.865 1.00 86.00 241 GLY A N 1
ATOM 1858 C CA . GLY A 1 241 ? 20.651 17.314 -33.668 1.00 86.00 241 GLY A CA 1
ATOM 1859 C C . GLY A 1 241 ? 20.131 16.127 -32.851 1.00 86.00 241 GLY A C 1
ATOM 1860 O O . GLY A 1 241 ? 20.230 16.082 -31.620 1.00 86.00 241 GLY A O 1
ATOM 1861 N N . VAL A 1 242 ? 19.557 15.152 -33.554 1.00 86.31 242 VAL A N 1
ATOM 1862 C CA . VAL A 1 242 ? 19.015 13.928 -32.962 1.00 86.31 242 VAL A CA 1
ATOM 1863 C C . VAL A 1 242 ? 20.098 12.843 -32.987 1.00 86.31 242 VAL A C 1
ATOM 1865 O O . VAL A 1 242 ? 20.239 12.094 -33.941 1.00 86.31 242 VAL A O 1
ATOM 1868 N N . ASN A 1 243 ? 20.918 12.800 -31.933 1.00 88.69 243 ASN A N 1
ATOM 1869 C CA . ASN A 1 243 ? 22.048 11.870 -31.832 1.00 88.69 243 ASN A CA 1
ATOM 1870 C C . ASN A 1 243 ? 21.625 10.566 -31.144 1.00 88.69 243 ASN A C 1
ATOM 1872 O O . ASN A 1 243 ? 21.378 10.553 -29.932 1.00 88.69 243 ASN A O 1
ATOM 1876 N N . GLU A 1 244 ? 21.550 9.474 -31.901 1.00 91.75 244 GLU A N 1
ATOM 1877 C CA . GLU A 1 244 ? 20.985 8.209 -31.429 1.00 91.75 244 GLU A CA 1
ATOM 1878 C C . GLU A 1 244 ? 21.860 7.021 -31.811 1.00 91.75 244 GLU A C 1
ATOM 1880 O O . GLU A 1 244 ? 22.412 6.968 -32.908 1.00 91.75 244 GLU A O 1
ATOM 1885 N N . PHE A 1 245 ? 21.945 6.049 -30.905 1.00 93.62 245 PHE A N 1
ATOM 1886 C CA . PHE A 1 245 ? 22.530 4.738 -31.156 1.00 93.62 245 PHE A CA 1
ATOM 1887 C C . PHE A 1 245 ? 21.430 3.682 -31.096 1.00 93.62 245 PHE A C 1
ATOM 1889 O O . PHE A 1 245 ? 20.663 3.652 -30.130 1.00 93.62 245 PHE A O 1
ATOM 1896 N N . SER A 1 246 ? 21.384 2.800 -32.094 1.00 92.75 246 SER A N 1
ATOM 1897 C CA . SER A 1 246 ? 20.449 1.673 -32.134 1.00 92.75 246 SER A CA 1
ATOM 1898 C C . SER A 1 246 ? 21.176 0.355 -32.374 1.00 92.75 246 SER A C 1
ATOM 1900 O O . SER A 1 246 ? 22.089 0.268 -33.200 1.00 92.75 246 SER A O 1
ATOM 1902 N N . PHE A 1 247 ? 20.751 -0.666 -31.636 1.00 93.56 247 PHE A N 1
ATOM 1903 C CA . PHE A 1 247 ? 21.286 -2.019 -31.649 1.00 93.56 247 PHE A CA 1
ATOM 1904 C C . PHE A 1 247 ? 20.110 -2.950 -31.925 1.00 93.56 247 PHE A C 1
ATOM 1906 O O . PHE A 1 247 ? 19.183 -3.027 -31.115 1.00 93.56 247 PHE A O 1
ATOM 1913 N N . TYR A 1 248 ? 20.118 -3.644 -33.058 1.00 92.06 248 TYR A N 1
ATOM 1914 C CA . TYR A 1 248 ? 19.044 -4.579 -33.393 1.00 92.06 248 TYR A CA 1
ATOM 1915 C C . TYR A 1 248 ? 19.528 -5.716 -34.286 1.00 92.06 248 TYR A C 1
ATOM 1917 O O . TYR A 1 248 ? 20.650 -5.702 -34.802 1.00 92.06 248 TYR A O 1
ATOM 1925 N N . LEU A 1 249 ? 18.659 -6.712 -34.428 1.00 92.31 249 LEU A N 1
ATOM 1926 C CA . LEU A 1 249 ? 18.821 -7.841 -35.329 1.00 92.31 249 LEU A CA 1
ATOM 1927 C C . LEU A 1 249 ? 17.928 -7.632 -36.547 1.00 92.31 249 LEU A C 1
ATOM 1929 O O . LEU A 1 249 ? 16.745 -7.332 -36.393 1.00 92.31 249 LEU A O 1
ATOM 1933 N N . LYS A 1 250 ? 18.475 -7.792 -37.752 1.00 88.44 250 LYS A N 1
ATOM 1934 C CA . LYS A 1 250 ? 17.670 -7.710 -38.971 1.00 88.44 250 LYS A CA 1
ATOM 1935 C C . LYS A 1 250 ? 16.603 -8.793 -38.983 1.00 88.44 250 LYS A C 1
ATOM 1937 O O . LYS A 1 250 ? 16.931 -9.974 -38.878 1.00 88.44 250 LYS A O 1
ATOM 1942 N N . ASP A 1 251 ? 15.364 -8.370 -39.189 1.00 88.38 251 ASP A N 1
ATOM 1943 C CA . ASP A 1 251 ? 14.269 -9.291 -39.446 1.00 88.38 251 ASP A CA 1
ATOM 1944 C C . ASP A 1 251 ? 14.504 -9.994 -40.787 1.00 88.38 251 ASP A C 1
ATOM 1946 O O . ASP A 1 251 ? 14.734 -9.345 -41.809 1.00 88.38 251 ASP A O 1
ATOM 1950 N N . ASN A 1 252 ? 14.561 -11.320 -40.746 1.00 87.62 252 ASN A N 1
ATOM 1951 C CA . ASN A 1 252 ? 14.859 -12.181 -41.882 1.00 87.62 252 ASN A CA 1
ATOM 1952 C C . ASN A 1 252 ? 14.253 -13.563 -41.631 1.00 87.62 252 ASN A C 1
ATOM 1954 O O . ASN A 1 252 ? 14.335 -14.087 -40.520 1.00 87.62 252 ASN A O 1
ATOM 1958 N N . ASP A 1 253 ? 13.759 -14.196 -42.697 1.00 88.50 253 ASP A N 1
ATOM 1959 C CA . ASP A 1 253 ? 13.094 -15.507 -42.637 1.00 88.50 253 ASP A CA 1
ATOM 1960 C C . ASP A 1 253 ? 14.003 -16.637 -42.126 1.00 88.50 253 ASP A C 1
ATOM 1962 O O . ASP A 1 253 ? 13.531 -17.681 -41.673 1.00 88.50 253 ASP A O 1
ATOM 1966 N N . ASN A 1 254 ? 15.324 -16.462 -42.226 1.00 86.00 254 ASN A N 1
ATOM 1967 C CA . ASN A 1 254 ? 16.305 -17.477 -41.873 1.00 86.00 254 ASN A CA 1
ATOM 1968 C C . ASN A 1 254 ? 17.236 -16.995 -40.760 1.00 86.00 254 ASN A C 1
ATOM 1970 O O . ASN A 1 254 ? 17.911 -15.975 -40.892 1.00 86.00 254 ASN A O 1
ATOM 1974 N N . ALA A 1 255 ? 17.374 -17.805 -39.707 1.00 83.94 255 ALA A N 1
ATOM 1975 C CA . ALA A 1 255 ? 18.163 -17.457 -38.523 1.00 83.94 255 ALA A CA 1
ATOM 1976 C C . ALA A 1 255 ? 19.647 -17.171 -38.818 1.00 83.94 255 ALA A C 1
ATOM 1978 O O . ALA A 1 255 ? 20.301 -16.486 -38.032 1.00 83.94 255 ALA A O 1
ATOM 1979 N N . LYS A 1 256 ? 20.193 -17.711 -39.917 1.00 84.12 256 LYS A N 1
ATOM 1980 C CA . LYS A 1 256 ? 21.571 -17.455 -40.374 1.00 84.12 256 LYS A CA 1
ATOM 1981 C C . LYS A 1 256 ? 21.743 -16.067 -41.006 1.00 84.12 256 LYS A C 1
ATOM 1983 O O . LYS A 1 256 ? 22.846 -15.538 -40.990 1.00 84.12 256 LYS A O 1
ATOM 1988 N N . ASP A 1 257 ? 20.663 -15.502 -41.539 1.00 85.38 257 ASP A N 1
ATOM 1989 C CA . ASP A 1 257 ? 20.652 -14.226 -42.256 1.00 85.38 257 ASP A CA 1
ATOM 1990 C C . ASP A 1 257 ? 20.248 -13.064 -41.321 1.00 85.38 257 ASP A C 1
ATOM 1992 O O . ASP A 1 257 ? 20.355 -11.893 -41.684 1.00 85.38 257 ASP A O 1
ATOM 1996 N N . THR A 1 258 ? 19.816 -13.370 -40.090 1.00 91.06 258 THR A N 1
ATOM 1997 C CA . THR A 1 258 ? 19.508 -12.431 -38.994 1.00 91.06 258 THR A CA 1
ATOM 1998 C C . THR A 1 258 ? 20.774 -11.746 -38.461 1.00 91.06 258 THR A C 1
ATOM 2000 O O . THR A 1 258 ? 21.295 -12.064 -37.388 1.00 91.06 258 THR A O 1
ATOM 2003 N N . ASP A 1 259 ? 21.305 -10.820 -39.248 1.00 91.19 259 ASP A N 1
ATOM 2004 C CA . ASP A 1 259 ? 22.523 -10.079 -38.941 1.00 91.19 259 ASP A CA 1
ATOM 2005 C C . ASP A 1 259 ? 22.332 -9.077 -37.801 1.00 91.19 259 ASP A C 1
ATOM 2007 O O . ASP A 1 259 ? 21.269 -8.473 -37.655 1.00 91.19 259 ASP A O 1
ATOM 2011 N N . GLY A 1 260 ? 23.397 -8.848 -37.034 1.00 92.94 260 GLY A N 1
ATOM 2012 C CA . GLY A 1 260 ? 23.431 -7.796 -36.021 1.00 92.94 260 GLY A CA 1
ATOM 2013 C C . GLY A 1 260 ? 23.824 -6.453 -36.625 1.00 92.94 260 GLY A C 1
ATOM 2014 O O . GLY A 1 260 ? 24.702 -6.384 -37.487 1.00 92.94 260 GLY A O 1
ATOM 2015 N N . THR A 1 261 ? 23.213 -5.369 -36.158 1.00 92.06 261 THR A N 1
ATOM 2016 C CA . THR A 1 261 ? 23.550 -4.012 -36.604 1.00 92.06 261 THR A CA 1
ATOM 2017 C C . THR A 1 261 ? 23.753 -3.064 -35.434 1.00 92.06 261 THR A C 1
ATOM 2019 O O . THR A 1 261 ? 22.979 -3.080 -34.478 1.00 92.06 261 THR A O 1
ATOM 2022 N N . LEU A 1 262 ? 24.775 -2.216 -35.557 1.00 93.69 262 LEU A N 1
ATOM 2023 C CA . LEU A 1 262 ? 25.028 -1.060 -34.703 1.00 93.69 262 LEU A CA 1
ATOM 2024 C C . LEU A 1 262 ? 24.934 0.186 -35.569 1.00 93.69 262 LEU A C 1
ATOM 2026 O O . LEU A 1 262 ? 25.773 0.377 -36.448 1.00 93.69 262 LEU A O 1
ATOM 2030 N N . LEU A 1 263 ? 23.917 1.009 -35.347 1.00 92.44 263 LEU A N 1
ATOM 2031 C CA . LEU A 1 263 ? 23.655 2.197 -36.153 1.00 92.44 263 LEU A CA 1
ATOM 2032 C C . LEU A 1 263 ? 23.800 3.469 -35.320 1.00 92.44 263 LEU A C 1
ATOM 2034 O O . LEU A 1 263 ? 23.494 3.474 -34.126 1.00 92.44 263 LEU A O 1
ATOM 2038 N N . PHE A 1 264 ? 24.220 4.544 -35.982 1.00 92.75 264 PHE A N 1
ATOM 2039 C CA . PHE A 1 264 ? 24.264 5.896 -35.443 1.00 92.75 264 PHE A CA 1
ATOM 2040 C C . PHE A 1 264 ? 23.631 6.892 -36.423 1.00 92.75 264 PHE A C 1
ATOM 2042 O O . PHE A 1 264 ? 23.901 6.855 -37.627 1.00 92.75 264 PHE A O 1
ATOM 2049 N N . GLY A 1 265 ? 22.796 7.798 -35.916 1.00 89.25 265 GLY A N 1
ATOM 2050 C CA . GLY A 1 265 ? 22.156 8.843 -36.717 1.00 89.25 265 GLY A CA 1
ATOM 2051 C C . GLY A 1 265 ? 20.811 9.281 -36.151 1.00 89.25 265 GLY A C 1
ATOM 2052 O O . GLY A 1 265 ? 20.574 9.148 -34.952 1.00 89.25 265 GLY A O 1
ATOM 2053 N N . GLU A 1 266 ? 19.936 9.765 -37.029 1.00 85.50 266 GLU A N 1
ATOM 2054 C CA . GLU A 1 266 ? 18.561 10.149 -36.698 1.00 85.50 266 GLU A CA 1
ATOM 2055 C C . GLU A 1 266 ? 17.621 8.970 -37.006 1.00 85.50 266 GLU A C 1
ATOM 2057 O O . GLU A 1 266 ? 16.869 8.969 -37.975 1.00 85.50 266 GLU A O 1
ATOM 2062 N N . ILE A 1 267 ? 17.735 7.908 -36.214 1.00 82.19 267 ILE A N 1
ATOM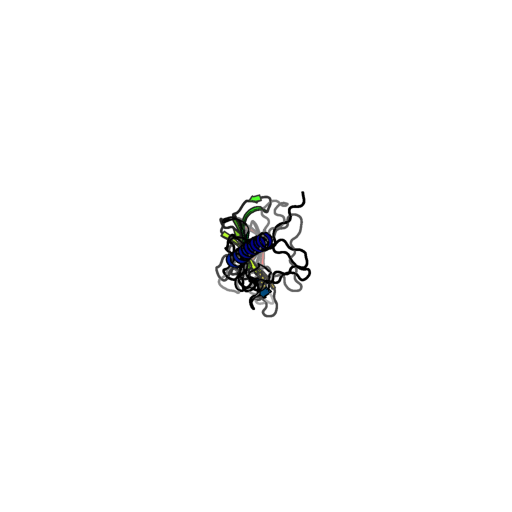 2063 C CA . ILE A 1 267 ? 17.181 6.578 -36.502 1.00 82.19 267 ILE A CA 1
ATOM 2064 C C . ILE A 1 267 ? 15.684 6.509 -36.181 1.00 82.19 267 ILE A C 1
ATOM 2066 O O . ILE A 1 267 ? 14.934 5.835 -36.878 1.00 82.19 267 ILE A O 1
ATOM 2070 N N . TYR A 1 268 ? 15.248 7.185 -35.121 1.00 74.62 268 TYR A N 1
ATOM 2071 C CA . TYR A 1 268 ? 13.857 7.206 -34.672 1.00 74.62 268 TYR A CA 1
ATOM 2072 C C . TYR A 1 268 ? 12.976 8.164 -35.489 1.00 74.62 268 TYR A C 1
ATOM 2074 O O . TYR A 1 268 ? 11.751 8.083 -35.414 1.00 74.62 268 TYR A O 1
ATOM 2082 N N . ASN A 1 269 ? 13.564 9.101 -36.244 1.00 71.06 269 ASN A N 1
ATOM 2083 C CA . ASN A 1 269 ? 12.775 10.028 -37.054 1.00 71.06 269 ASN A CA 1
ATOM 2084 C C . ASN A 1 269 ? 12.064 9.287 -38.210 1.00 71.06 269 ASN A C 1
ATOM 2086 O O . ASN A 1 269 ? 12.431 8.171 -38.571 1.00 71.06 269 ASN A O 1
ATOM 2090 N N . GLU A 1 270 ? 11.055 9.911 -38.821 1.00 61.91 270 GLU A N 1
ATOM 2091 C CA . GLU A 1 270 ? 10.281 9.301 -39.920 1.00 61.91 270 GLU A CA 1
ATOM 2092 C C . GLU A 1 270 ? 11.129 8.948 -41.155 1.00 61.91 270 GLU A C 1
ATOM 2094 O O . GLU A 1 270 ? 10.734 8.103 -41.956 1.00 61.91 270 GLU A O 1
ATOM 2099 N N . ALA A 1 271 ? 12.298 9.574 -41.315 1.00 66.94 271 ALA A N 1
ATOM 2100 C CA . ALA A 1 271 ? 13.228 9.260 -42.392 1.00 66.94 271 ALA A CA 1
ATOM 2101 C C . ALA A 1 271 ? 14.075 8.005 -42.090 1.00 66.94 271 ALA A C 1
ATOM 2103 O O . ALA A 1 271 ? 14.619 7.412 -43.023 1.00 66.94 271 ALA A O 1
ATOM 2104 N N . GLY A 1 272 ? 14.191 7.595 -40.819 1.00 66.38 272 GLY A N 1
ATOM 2105 C CA . GLY A 1 272 ? 14.890 6.387 -40.373 1.00 66.38 272 GLY A CA 1
ATOM 2106 C C . GLY A 1 272 ? 16.366 6.346 -40.768 1.00 66.38 272 GLY A C 1
ATOM 2107 O O . GLY A 1 272 ? 16.920 5.270 -41.013 1.00 66.38 272 GLY A O 1
ATOM 2108 N N . GLN A 1 273 ? 17.003 7.509 -40.921 1.00 72.88 273 GLN A N 1
ATOM 2109 C CA . GLN A 1 273 ? 18.310 7.596 -41.564 1.00 72.88 273 GLN A CA 1
ATOM 2110 C C . GLN A 1 273 ? 19.435 7.390 -40.554 1.00 72.88 273 GLN A C 1
ATOM 2112 O O . GLN A 1 273 ? 19.820 8.285 -39.798 1.00 72.88 273 GLN A O 1
ATOM 2117 N N . ALA A 1 274 ? 20.029 6.198 -40.595 1.00 78.62 274 ALA A N 1
ATOM 2118 C CA . ALA A 1 274 ? 21.350 5.991 -40.025 1.00 78.62 274 ALA A CA 1
ATOM 2119 C C . ALA A 1 274 ? 22.389 6.713 -40.895 1.00 78.62 274 ALA A C 1
ATOM 2121 O O . ALA A 1 274 ? 22.543 6.406 -42.078 1.00 78.62 274 ALA A O 1
ATOM 2122 N N . GLY A 1 275 ? 23.105 7.669 -40.303 1.00 81.88 275 GLY A N 1
ATOM 2123 C CA . GLY A 1 275 ? 24.212 8.361 -40.964 1.00 81.88 275 GLY A CA 1
ATOM 2124 C C . GLY A 1 275 ? 25.463 7.486 -41.061 1.00 81.88 275 GLY A C 1
ATOM 2125 O O . GLY A 1 275 ? 26.288 7.675 -41.952 1.00 81.88 275 GLY A O 1
ATOM 2126 N N . SER A 1 276 ? 25.606 6.511 -40.160 1.00 89.00 276 SER A N 1
ATOM 2127 C CA . SER A 1 276 ? 26.671 5.510 -40.187 1.00 89.00 276 SER A CA 1
ATOM 2128 C C . SER A 1 276 ? 26.283 4.253 -39.403 1.00 89.00 276 SER A C 1
ATOM 2130 O O . SER A 1 276 ? 25.338 4.249 -38.610 1.00 89.00 276 SER A O 1
ATOM 2132 N N . GLY A 1 277 ? 27.006 3.154 -39.619 1.00 90.88 277 GLY A N 1
ATOM 2133 C CA . GLY A 1 277 ? 26.791 1.930 -38.859 1.00 90.88 277 GLY A CA 1
ATOM 2134 C C . GLY A 1 277 ? 27.720 0.789 -39.249 1.00 90.88 277 GLY A C 1
ATOM 2135 O O . GLY A 1 277 ? 28.424 0.853 -40.255 1.00 90.88 277 GLY A O 1
ATOM 2136 N N . ILE A 1 278 ? 27.704 -0.265 -38.437 1.00 92.50 278 ILE A N 1
ATOM 2137 C CA . ILE A 1 278 ? 28.433 -1.514 -38.659 1.00 92.50 278 ILE A CA 1
ATOM 2138 C C . ILE A 1 278 ? 27.420 -2.659 -38.683 1.00 92.50 278 ILE A C 1
ATOM 2140 O O . ILE A 1 278 ? 26.521 -2.728 -37.841 1.00 92.50 278 ILE A O 1
ATOM 2144 N N . ARG A 1 279 ? 27.577 -3.572 -39.646 1.00 90.44 279 ARG A N 1
ATOM 2145 C CA . ARG A 1 279 ? 26.781 -4.798 -39.770 1.00 90.44 279 ARG A CA 1
ATOM 2146 C C . ARG A 1 279 ? 27.663 -6.012 -39.513 1.00 90.44 279 ARG A C 1
ATOM 2148 O O . ARG A 1 279 ? 28.692 -6.180 -40.158 1.00 90.44 279 ARG A O 1
ATOM 2155 N N . PHE A 1 280 ? 27.212 -6.880 -38.620 1.00 90.19 280 PHE A N 1
ATOM 2156 C CA . PHE A 1 280 ? 27.847 -8.148 -38.294 1.00 90.19 280 PHE A CA 1
ATOM 2157 C C . PHE A 1 280 ? 27.044 -9.266 -38.943 1.00 90.19 280 PHE A C 1
ATOM 2159 O O . PHE A 1 280 ? 25.895 -9.506 -38.563 1.00 90.19 280 PHE A O 1
ATOM 2166 N N . ARG A 1 281 ? 27.638 -9.937 -39.936 1.00 88.31 281 ARG A N 1
ATOM 2167 C CA . ARG A 1 281 ? 26.999 -11.102 -40.553 1.00 88.31 281 ARG A CA 1
ATOM 2168 C C . ARG A 1 281 ? 26.922 -12.243 -39.548 1.00 88.31 281 ARG A C 1
ATOM 2170 O O . ARG A 1 281 ? 27.930 -12.582 -38.932 1.00 88.31 281 ARG A O 1
ATOM 2177 N N . LYS A 1 282 ? 25.732 -12.821 -39.381 1.00 86.31 282 LYS A N 1
ATOM 2178 C CA . LYS A 1 282 ? 25.525 -13.953 -38.470 1.00 86.31 282 LYS A CA 1
ATOM 2179 C C . LYS A 1 282 ? 25.983 -15.267 -39.093 1.00 86.31 282 LYS A C 1
ATOM 2181 O O . LYS A 1 282 ? 26.600 -16.086 -38.414 1.00 86.31 282 LYS A O 1
ATOM 2186 N N . ALA A 1 283 ? 25.724 -15.458 -40.383 1.00 82.50 283 ALA A N 1
ATOM 2187 C CA . ALA A 1 283 ? 26.331 -16.535 -41.145 1.00 82.50 283 ALA A CA 1
ATOM 2188 C C . ALA A 1 283 ? 27.845 -16.293 -41.247 1.00 82.50 283 ALA A C 1
ATOM 2190 O O . ALA A 1 283 ? 28.285 -15.285 -41.804 1.00 82.50 283 ALA A O 1
ATOM 2191 N N . GLY A 1 284 ? 28.642 -17.226 -40.720 1.00 66.94 284 GLY A N 1
ATOM 2192 C CA . GLY A 1 284 ? 30.076 -17.246 -40.987 1.00 66.94 284 GLY A CA 1
ATOM 2193 C C . GLY A 1 284 ? 30.322 -17.374 -42.490 1.00 66.94 284 GLY A C 1
ATOM 2194 O O . GLY A 1 284 ? 29.593 -18.083 -43.185 1.00 66.94 284 GLY A O 1
ATOM 2195 N N . MET A 1 285 ? 31.348 -16.699 -43.002 1.00 60.62 285 MET A N 1
ATOM 2196 C CA . MET A 1 285 ? 31.859 -17.049 -44.323 1.00 60.62 285 MET A CA 1
ATOM 2197 C C . MET A 1 285 ? 32.570 -18.400 -44.181 1.00 60.62 285 MET A C 1
ATOM 2199 O O . MET A 1 285 ? 33.387 -18.540 -43.264 1.00 60.62 285 MET A O 1
ATOM 2203 N N . PRO A 1 286 ? 32.281 -19.412 -45.022 1.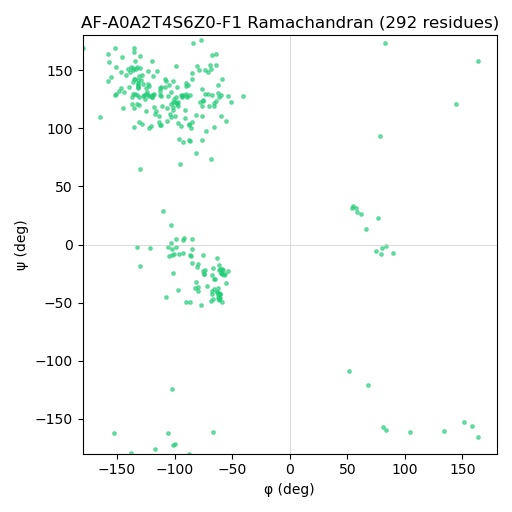00 51.91 286 PRO A N 1
ATOM 2204 C CA . PRO A 1 286 ? 33.182 -20.548 -45.152 1.00 51.91 286 PRO A CA 1
ATOM 2205 C C . PRO A 1 286 ? 34.570 -19.964 -45.401 1.00 51.91 286 PRO A C 1
ATOM 2207 O O . PRO A 1 286 ? 34.711 -19.150 -46.312 1.00 51.91 286 PRO A O 1
ATOM 2210 N N . GLY A 1 287 ? 35.552 -20.291 -44.559 1.00 47.16 287 GLY A N 1
ATOM 2211 C CA . GLY A 1 287 ? 36.896 -19.750 -44.716 1.00 47.16 287 GLY A CA 1
ATOM 2212 C C . GLY A 1 287 ? 37.399 -20.062 -46.121 1.00 47.16 287 GLY A C 1
ATOM 2213 O O . GLY A 1 287 ? 37.703 -21.213 -46.421 1.00 47.16 287 GLY A O 1
ATOM 2214 N N . GLN A 1 288 ? 37.453 -19.055 -46.992 1.00 49.97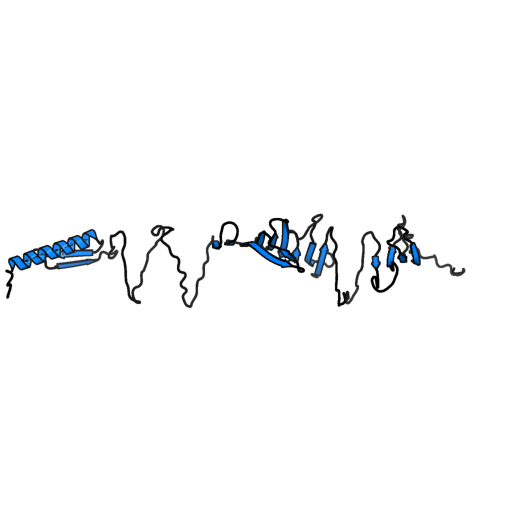 288 GLN A N 1
ATOM 2215 C CA . GLN A 1 288 ? 38.274 -19.129 -48.184 1.00 49.97 288 GLN A CA 1
ATOM 2216 C C . GLN A 1 288 ? 39.700 -18.905 -47.707 1.00 49.97 288 GLN A C 1
ATOM 2218 O O . GLN A 1 288 ? 40.059 -17.827 -47.243 1.00 49.97 288 GLN A O 1
ATOM 2223 N N . THR A 1 289 ? 40.502 -19.964 -47.761 1.00 51.91 289 THR A N 1
ATOM 2224 C CA . THR A 1 289 ? 41.932 -19.904 -47.449 1.00 51.91 289 THR A CA 1
ATOM 2225 C C . THR A 1 289 ? 42.715 -19.013 -48.411 1.00 51.91 289 THR A C 1
ATOM 2227 O O . THR A 1 289 ? 43.847 -18.681 -48.092 1.00 51.91 289 THR A O 1
ATOM 2230 N N . GLU A 1 290 ? 42.136 -18.575 -49.530 1.00 51.81 290 GLU A N 1
ATOM 2231 C CA . GLU A 1 290 ? 42.728 -17.600 -50.448 1.00 51.81 290 GLU A CA 1
ATOM 2232 C C . GLU A 1 290 ? 41.606 -16.828 -51.159 1.00 51.81 290 GLU A C 1
ATOM 2234 O O . GLU A 1 290 ? 40.695 -17.444 -51.714 1.00 51.81 290 GLU A O 1
ATOM 2239 N N . GLY A 1 291 ? 41.664 -15.494 -51.136 1.00 48.28 291 GLY A N 1
ATOM 2240 C CA . GLY A 1 291 ? 40.731 -14.626 -51.859 1.00 48.28 291 GLY A CA 1
ATOM 2241 C C . GLY A 1 291 ? 40.407 -13.352 -51.086 1.00 48.28 291 GLY A C 1
ATOM 2242 O O . GLY A 1 291 ? 39.951 -13.414 -49.953 1.00 48.28 291 GLY A O 1
ATOM 2243 N N . GLU A 1 292 ? 40.714 -12.218 -51.701 1.00 41.50 292 GLU A N 1
ATOM 2244 C CA . GLU A 1 292 ? 40.678 -10.845 -51.191 1.00 41.50 292 GLU A CA 1
ATOM 2245 C C . GLU A 1 292 ? 39.466 -10.506 -50.301 1.00 41.50 292 GLU A C 1
ATOM 2247 O O . GLU A 1 292 ? 38.310 -10.698 -50.674 1.00 41.50 292 GLU A O 1
ATOM 2252 N N . TYR A 1 293 ? 39.758 -9.965 -49.114 1.00 42.47 293 TYR A N 1
ATOM 2253 C CA . TYR A 1 293 ? 38.773 -9.302 -48.263 1.00 42.47 293 TYR A CA 1
ATOM 2254 C C . TYR A 1 293 ? 38.487 -7.905 -48.844 1.00 42.47 293 TYR A C 1
ATOM 2256 O O . TYR A 1 293 ? 39.409 -7.090 -48.909 1.00 42.47 293 TYR A O 1
ATOM 2264 N N . GLU A 1 294 ? 37.237 -7.634 -49.234 1.00 42.62 294 GLU A N 1
ATOM 2265 C CA . GLU A 1 294 ? 36.687 -6.269 -49.368 1.00 42.62 294 GLU A CA 1
ATOM 2266 C C . GLU A 1 294 ? 36.147 -5.757 -48.025 1.00 42.62 294 GLU A C 1
ATOM 2268 O O . GLU A 1 294 ? 35.462 -6.538 -47.317 1.00 42.62 294 GLU A O 1
#

Solvent-accessible surface area (backbone atoms only — not comparable to full-atom values): 18617 Å² total; per-residue (Å²): 137,86,84,78,71,50,74,64,60,48,30,50,52,32,31,52,52,43,50,54,53,46,52,48,40,60,70,36,35,42,39,59,49,76,42,61,49,96,54,28,47,80,75,49,73,48,70,39,99,87,39,74,46,78,56,69,100,74,83,89,83,88,76,64,96,82,66,78,83,83,76,69,92,58,81,93,74,67,56,91,89,71,66,80,87,72,92,78,74,58,99,89,55,85,88,87,91,66,96,78,52,77,51,75,49,76,60,97,67,42,27,41,41,38,39,84,74,31,40,40,41,33,27,75,47,78,50,73,57,97,88,45,75,50,68,49,47,35,40,38,39,36,45,90,82,29,43,38,40,32,36,72,83,82,65,51,36,41,32,33,50,97,52,30,40,13,49,34,93,78,50,40,63,90,89,41,84,16,50,25,41,34,42,62,41,36,95,92,36,93,88,50,69,40,74,43,82,50,46,69,85,63,78,88,82,86,84,60,90,94,63,81,91,85,87,86,52,96,71,81,77,88,86,87,68,94,88,63,62,55,75,49,70,69,60,80,86,82,47,89,76,67,57,36,38,40,39,42,64,46,91,54,100,43,84,52,66,35,20,42,37,45,36,34,26,41,49,88,47,97,80,48,43,56,80,45,70,51,76,45,72,56,49,75,74,80,82,66,93,72,78,87,87,129

Foldseek 3Di:
DPPDDDLVNQLVVLLVVLVVVQVCPVVFKPQWDWDADPSNHTPDIGGHPVGIDTDDPDDDDDDDPPDDDPDDPCPPVADPVRDPDDPDADPVGDDDDDPWDWDWDDDPAFIFIDIDQWTKTWHWDWDADPNDIDTFGWIATGHPQWGKIAGPVVRFMWTDHPQFIWSDPVQADDQRFIFTWGWQDDPPHVPDIDIDGDGRPDDDDDDDDPDDDDDDDPDDDDDDDDPAWDKDFPPPPNDDDGWIWTWAWDDDPDPQARKIKIFIDNCPDPVNDGPDIDIGRSHDDPDPVDDDDD

pLDDT: mean 83.91, std 13.43, range [41.5, 97.19]

Nearest PDB structures (foldseek):
  9c3c-assembly1_g  TM=2.005E-01  e=1.403E+00  Oryctolagus cuniculus

Radius of gyration: 44.7 Å; Cα contacts (8 Å, |Δi|>4): 412; chains: 1; bounding box: 88×44×137 Å

Secondary structure (DSSP, 8-state):
------HHHHHHHHHHHHHHHHHHHHHHEESEEEEE-TTS-EEEEEE-TT--EEPSS-------TT--------TTSS-TTT--------TT------S--EEEEE-SSSEEEEETTEEEEEEE--EEETTEEE--EEEEEEETTEEEEEETTT--EEEEETTEEESSTT---TT---EEEEEEE-TT-TTS-EEEEEESSS------SSS------SS------SSS-EEE---TTTSSS--EEEEEEPP-SSTTT--EEEEEEE-SSTT-EEEEEEEE-SSPPP--SSS---

Organism: NCBI:txid214473